Protein AF-A0A2H9PVA1-F1 (afdb_monomer)

Solvent-accessible surface area (backbone atoms only — not comparable to full-atom values): 13662 Å² total; per-residue (Å²): 139,79,59,79,77,65,56,78,82,57,81,44,75,67,48,37,41,74,70,71,42,40,66,61,34,58,74,50,73,67,37,62,52,63,51,43,41,71,77,31,79,83,53,62,58,56,73,34,95,69,69,55,90,71,51,75,77,37,65,67,55,47,42,54,43,52,44,51,46,30,42,72,64,66,41,39,78,58,85,91,38,51,44,58,65,34,45,75,35,41,43,43,80,52,49,45,76,67,52,37,46,77,51,45,41,52,57,57,36,45,76,77,35,75,64,36,66,58,58,56,47,33,74,69,39,65,80,27,60,52,73,80,53,42,50,92,55,68,52,82,76,44,97,57,26,37,59,54,42,50,51,49,52,46,43,47,39,52,69,63,65,58,52,50,83,84,48,39,50,76,56,56,37,66,68,52,39,43,54,73,66,41,48,67,57,32,57,36,67,73,42,67,24,69,63,34,51,48,47,48,48,40,71,76,40,69,85,76,70,55,68,72,65,59,43,92,83,66,80,92,60,80,69,74,88,54,84,62,71,79,124

Sequence (231 aa):
LTTVGQARSVVTMSNLKASGLGGLAAHYHENTARLIQLVFSEARPWRLKHVPHGFWDSDDNRFDALDDFLQHVGCGSIVGLTPEATYDKELKKRVSRRTLTGFHLSNLLASQYDGRQYDMFHDIFPGQILPWTLAQVRISSWPDAQEVGVNAMRWVVEDYLGLSCEELPAVLTDRLMKALGFSGIMRNPVFGFENSPFRIADALYPGTFTPDDFSRFRPCSRIPDCGYLSS

Mean predicted aligned error: 10.24 Å

Radius of gyration: 23.46 Å; Cα contacts (8 Å, |Δi|>4): 231; chains: 1; bounding box: 53×42×68 Å

pLDDT: mean 82.82, std 17.55, range [31.23, 98.0]

Structure (mmCIF, N/CA/C/O backbone):
data_AF-A0A2H9PVA1-F1
#
_entry.id   AF-A0A2H9PVA1-F1
#
loop_
_atom_site.group_PDB
_atom_site.id
_atom_site.type_symbol
_atom_site.label_atom_id
_atom_site.label_alt_id
_atom_site.label_comp_id
_atom_site.label_asym_id
_atom_site.label_entity_id
_atom_site.label_seq_id
_atom_site.pdbx_PDB_ins_code
_atom_site.Cartn_x
_atom_site.Cartn_y
_atom_site.Cartn_z
_atom_site.occupancy
_atom_site.B_iso_or_equiv
_atom_site.auth_seq_id
_atom_site.auth_comp_id
_atom_site.auth_asym_id
_atom_site.auth_atom_id
_atom_site.pdbx_PDB_model_num
ATOM 1 N N . LEU A 1 1 ? 16.827 -25.013 -29.089 1.00 35.16 1 LEU A N 1
ATOM 2 C CA . LEU A 1 1 ? 16.202 -24.713 -27.782 1.00 35.16 1 LEU A CA 1
ATOM 3 C C . LEU A 1 1 ? 17.302 -24.272 -26.833 1.00 35.16 1 LEU A C 1
ATOM 5 O O . LEU A 1 1 ? 17.853 -25.079 -26.097 1.00 35.16 1 LEU A O 1
ATOM 9 N N . THR A 1 2 ? 17.699 -23.010 -26.948 1.00 31.23 2 THR A N 1
ATOM 10 C CA . THR A 1 2 ? 18.772 -22.431 -26.139 1.00 31.23 2 THR A CA 1
ATOM 11 C C . THR A 1 2 ? 18.106 -21.766 -24.948 1.00 31.23 2 THR A C 1
ATOM 13 O O . THR A 1 2 ? 17.251 -20.899 -25.110 1.00 31.23 2 THR A O 1
ATOM 16 N N . THR A 1 3 ? 18.420 -22.241 -23.750 1.00 33.41 3 THR A N 1
ATOM 17 C CA . THR A 1 3 ? 17.852 -21.752 -22.497 1.00 33.41 3 THR A CA 1
ATOM 18 C C . THR A 1 3 ? 18.161 -20.265 -22.316 1.00 33.41 3 THR A C 1
ATOM 20 O O . THR A 1 3 ? 19.296 -19.823 -22.489 1.00 33.41 3 THR A O 1
ATOM 23 N N . VAL A 1 4 ? 17.147 -19.496 -21.909 1.00 39.69 4 VAL A N 1
ATOM 24 C CA . VAL A 1 4 ? 17.169 -18.036 -21.658 1.00 39.69 4 VAL A CA 1
ATOM 25 C C . VAL A 1 4 ? 18.346 -17.587 -20.760 1.00 39.69 4 VAL A C 1
ATOM 27 O O . VAL A 1 4 ? 18.777 -16.437 -20.812 1.00 39.69 4 VAL A O 1
ATOM 30 N N . GLY A 1 5 ? 18.939 -18.505 -19.986 1.00 34.38 5 GLY A N 1
ATOM 31 C CA . GLY A 1 5 ? 20.147 -18.273 -19.189 1.00 34.38 5 GLY A CA 1
ATOM 32 C C . GLY A 1 5 ? 21.441 -18.049 -19.989 1.00 34.38 5 GLY A C 1
ATOM 33 O O . GLY A 1 5 ? 22.294 -17.302 -19.520 1.00 34.38 5 GLY A O 1
ATOM 34 N N . GLN A 1 6 ? 21.591 -18.618 -21.193 1.00 32.97 6 GLN A N 1
ATOM 35 C CA . GLN A 1 6 ? 22.796 -18.443 -22.025 1.00 32.97 6 GLN A CA 1
ATOM 36 C C . GLN A 1 6 ? 22.792 -17.144 -22.846 1.00 32.97 6 GLN A C 1
ATOM 38 O O . GLN A 1 6 ? 23.853 -16.660 -23.226 1.00 32.97 6 GLN A O 1
ATOM 43 N N . ALA A 1 7 ? 21.631 -16.522 -23.072 1.00 41.94 7 ALA A N 1
ATOM 44 C CA . ALA A 1 7 ? 21.543 -15.248 -23.793 1.00 41.94 7 ALA A CA 1
ATOM 45 C C . ALA A 1 7 ? 22.133 -14.062 -22.998 1.00 41.94 7 ALA A C 1
ATOM 47 O O . ALA A 1 7 ? 22.579 -13.075 -23.584 1.00 41.94 7 ALA A O 1
ATOM 48 N N . ARG A 1 8 ? 22.187 -14.170 -21.660 1.00 40.97 8 ARG A N 1
ATOM 49 C CA . ARG A 1 8 ? 22.586 -13.089 -20.738 1.00 40.97 8 ARG A CA 1
ATOM 50 C C . ARG A 1 8 ? 24.043 -12.623 -20.871 1.00 40.97 8 ARG A C 1
ATOM 52 O O . ARG A 1 8 ? 24.343 -11.526 -20.413 1.00 40.97 8 ARG A O 1
ATOM 59 N N . SER A 1 9 ? 24.934 -13.403 -21.491 1.00 46.81 9 SER A N 1
ATOM 60 C CA . SER A 1 9 ? 26.355 -13.046 -21.671 1.00 46.81 9 SER A CA 1
ATOM 61 C C . SER A 1 9 ? 26.774 -12.800 -23.126 1.00 46.81 9 SER A C 1
ATOM 63 O O . SER A 1 9 ? 27.950 -12.547 -23.375 1.00 46.81 9 SER A O 1
ATOM 65 N N . VAL A 1 10 ? 25.853 -12.900 -24.093 1.00 53.62 10 VAL A N 1
ATOM 66 C CA . VAL A 1 10 ? 26.217 -13.026 -25.520 1.00 53.62 10 VAL A CA 1
ATOM 67 C C . VAL A 1 10 ? 25.893 -11.776 -26.346 1.00 53.62 10 VAL A C 1
ATOM 69 O O . VAL A 1 10 ? 26.511 -11.576 -27.389 1.00 53.62 10 VAL A O 1
ATOM 72 N N . VAL A 1 11 ? 25.023 -10.873 -25.884 1.00 60.06 11 VAL A N 1
ATOM 73 C CA . VAL A 1 11 ? 24.661 -9.664 -26.652 1.00 60.06 11 VAL A CA 1
ATOM 74 C C . VAL A 1 11 ? 25.369 -8.426 -26.099 1.00 60.06 11 VAL A C 1
ATOM 76 O O . VAL A 1 11 ? 24.810 -7.638 -25.340 1.00 60.06 11 VAL A O 1
ATOM 79 N N . THR A 1 12 ? 26.633 -8.259 -26.478 1.00 65.25 12 THR A N 1
ATOM 80 C CA . THR A 1 12 ? 27.404 -7.021 -26.283 1.00 65.25 12 THR A CA 1
ATOM 81 C C . THR A 1 12 ? 27.528 -6.273 -27.611 1.00 65.25 12 THR A C 1
ATOM 83 O O . THR A 1 12 ? 27.396 -6.867 -28.682 1.00 65.25 12 THR A O 1
ATOM 86 N N . MET A 1 13 ? 27.822 -4.969 -27.568 1.00 63.41 13 MET A N 1
ATOM 87 C CA . MET A 1 13 ? 28.078 -4.179 -28.783 1.00 63.41 13 MET A CA 1
ATOM 88 C C . MET A 1 13 ? 29.223 -4.775 -29.617 1.00 63.41 13 MET A C 1
ATOM 90 O O . MET A 1 13 ? 29.160 -4.822 -30.844 1.00 63.41 13 MET A O 1
ATOM 94 N N . SER A 1 14 ? 30.243 -5.297 -28.938 1.00 67.31 14 SER A N 1
ATOM 95 C CA . SER A 1 14 ? 31.365 -6.023 -29.529 1.00 67.31 14 SER A CA 1
ATOM 96 C C . SER A 1 14 ? 30.904 -7.274 -30.277 1.00 67.31 14 SER A C 1
ATOM 98 O O . SER A 1 14 ? 31.291 -7.468 -31.426 1.00 67.31 14 SER A O 1
ATOM 100 N N . ASN A 1 15 ? 30.025 -8.082 -29.678 1.00 67.56 15 ASN A N 1
ATOM 101 C CA . ASN A 1 15 ? 29.509 -9.297 -30.312 1.00 67.56 15 ASN A CA 1
ATOM 102 C C . ASN A 1 15 ? 28.553 -8.985 -31.475 1.00 67.56 15 ASN A C 1
ATOM 104 O O . ASN A 1 15 ? 28.575 -9.687 -32.485 1.00 67.56 15 ASN A O 1
ATOM 108 N N . LEU A 1 16 ? 27.761 -7.911 -31.382 1.00 67.19 16 LEU A N 1
ATOM 109 C CA . LEU A 1 16 ? 26.900 -7.437 -32.473 1.00 67.19 16 LEU A CA 1
ATOM 110 C C . LEU A 1 16 ? 27.724 -6.978 -33.681 1.00 67.19 16 LEU A C 1
ATOM 112 O O . LEU A 1 16 ? 27.439 -7.378 -34.809 1.00 67.19 16 LEU A O 1
ATOM 116 N N . LYS A 1 17 ? 28.782 -6.191 -33.446 1.00 70.31 17 LYS A N 1
ATOM 117 C CA . LYS A 1 17 ? 29.717 -5.764 -34.497 1.00 70.31 17 LYS A CA 1
ATOM 118 C C . LYS A 1 17 ? 30.453 -6.962 -35.108 1.00 70.31 17 LYS A C 1
ATOM 120 O O . LYS A 1 17 ? 30.508 -7.065 -36.329 1.00 70.31 17 LYS A O 1
ATOM 125 N N . ALA A 1 18 ? 30.933 -7.897 -34.283 1.00 74.62 18 ALA A N 1
ATOM 126 C CA . ALA A 1 18 ? 31.598 -9.121 -34.739 1.00 74.62 18 ALA A CA 1
ATOM 127 C C . ALA A 1 18 ? 30.676 -10.057 -35.545 1.00 74.62 18 ALA A C 1
ATOM 129 O O . ALA A 1 18 ? 31.149 -10.777 -36.418 1.00 74.62 18 ALA A O 1
ATOM 130 N N . SER A 1 19 ? 29.364 -10.011 -35.296 1.00 70.88 19 SER A N 1
ATOM 131 C CA . SER A 1 19 ? 28.351 -10.799 -36.017 1.00 70.88 19 SER A CA 1
ATOM 132 C C . SER A 1 19 ? 27.790 -10.084 -37.256 1.00 70.88 19 SER A C 1
ATOM 134 O O . SER A 1 19 ? 26.766 -10.498 -37.791 1.00 70.88 19 SER A O 1
ATOM 136 N N . GLY A 1 20 ? 28.407 -8.982 -37.701 1.00 64.56 20 GLY A N 1
ATOM 137 C CA . GLY A 1 20 ? 27.980 -8.242 -38.895 1.00 64.56 20 GLY A CA 1
ATOM 138 C C . GLY A 1 20 ? 26.758 -7.333 -38.700 1.00 64.56 20 GLY A C 1
ATOM 139 O O . GLY A 1 20 ? 26.314 -6.696 -39.650 1.00 64.56 20 GLY A O 1
ATOM 140 N N . LEU A 1 21 ? 26.243 -7.192 -37.474 1.00 67.00 21 LEU A N 1
ATOM 141 C CA . LEU A 1 21 ? 25.099 -6.327 -37.139 1.00 67.00 21 LEU A CA 1
ATOM 142 C C . LEU A 1 21 ? 25.522 -4.893 -36.767 1.00 67.00 21 LEU A C 1
ATOM 144 O O . LEU A 1 21 ? 24.732 -4.122 -36.221 1.00 67.00 21 LEU A O 1
ATOM 148 N N . GLY A 1 22 ? 26.767 -4.508 -37.066 1.00 65.00 22 GLY A N 1
ATOM 149 C CA . GLY A 1 22 ? 27.324 -3.195 -36.723 1.00 65.00 22 GLY A CA 1
ATOM 150 C C . GLY A 1 22 ? 26.576 -2.014 -37.352 1.00 65.00 22 GLY A C 1
ATOM 151 O O . GLY A 1 22 ? 26.433 -0.977 -36.710 1.00 65.00 22 GLY A O 1
ATOM 152 N N . GLY A 1 23 ? 26.034 -2.181 -38.563 1.00 66.00 23 GLY A N 1
ATOM 153 C CA . GLY A 1 23 ? 25.200 -1.160 -39.210 1.00 66.00 23 GLY A CA 1
ATOM 154 C C . GLY A 1 23 ? 23.859 -0.950 -38.502 1.00 66.00 23 GLY A C 1
ATOM 155 O O . GLY A 1 23 ? 23.413 0.183 -38.349 1.00 66.00 23 GLY A O 1
ATOM 156 N N . LEU A 1 24 ? 23.259 -2.029 -37.988 1.00 63.75 24 LEU A N 1
ATOM 157 C CA . LEU A 1 24 ? 22.023 -1.969 -37.206 1.00 63.75 24 LEU A CA 1
ATOM 158 C C . LEU A 1 24 ? 22.282 -1.300 -35.847 1.00 63.75 24 LEU A C 1
ATOM 160 O O . LEU A 1 24 ? 21.525 -0.434 -35.424 1.00 63.75 24 LEU A O 1
ATOM 164 N N . ALA A 1 25 ? 23.408 -1.615 -35.203 1.00 67.88 25 ALA A N 1
ATOM 165 C CA . ALA A 1 25 ? 23.863 -0.906 -34.009 1.00 67.88 25 ALA A CA 1
ATOM 166 C C . ALA A 1 25 ? 24.078 0.590 -34.246 1.00 67.88 25 ALA A C 1
ATOM 168 O O . ALA A 1 25 ? 23.616 1.392 -33.440 1.00 67.88 25 ALA A O 1
ATOM 169 N N . ALA A 1 26 ? 24.717 0.974 -35.350 1.00 70.75 26 ALA A N 1
ATOM 170 C CA . ALA A 1 26 ? 24.897 2.379 -35.702 1.00 70.75 26 ALA A CA 1
ATOM 171 C C . ALA A 1 26 ? 23.554 3.086 -35.955 1.00 70.75 26 ALA A C 1
ATOM 173 O O . ALA A 1 26 ? 23.349 4.196 -35.469 1.00 70.75 26 ALA A O 1
ATOM 174 N N . HIS A 1 27 ? 22.618 2.423 -36.643 1.00 70.94 27 HIS A N 1
ATOM 175 C CA . HIS A 1 27 ? 21.273 2.943 -36.906 1.00 70.94 27 HIS A CA 1
ATOM 176 C C . HIS A 1 27 ? 20.485 3.225 -35.618 1.00 70.94 27 HIS A C 1
ATOM 178 O O . HIS A 1 27 ? 19.757 4.208 -35.539 1.00 70.94 27 HIS A O 1
ATOM 184 N N . TYR A 1 28 ? 20.678 2.401 -34.585 1.00 64.50 28 TYR A N 1
ATOM 185 C CA . TYR A 1 28 ? 20.074 2.592 -33.264 1.00 64.50 28 TYR A CA 1
ATOM 186 C C . TYR A 1 28 ? 20.997 3.303 -32.263 1.00 64.50 28 TYR A C 1
ATOM 188 O O . TYR A 1 28 ? 20.792 3.175 -31.058 1.00 64.50 28 TYR A O 1
ATOM 196 N N . HIS A 1 29 ? 21.998 4.058 -32.727 1.00 72.44 29 HIS A N 1
ATOM 197 C CA . HIS A 1 29 ? 22.902 4.851 -31.879 1.00 72.44 29 HIS A CA 1
ATOM 198 C C . HIS A 1 29 ? 23.591 4.042 -30.769 1.00 72.44 29 HIS A C 1
ATOM 200 O O . HIS A 1 29 ? 23.689 4.475 -29.625 1.00 72.44 29 HIS A O 1
ATOM 206 N N . GLU A 1 30 ? 24.027 2.828 -31.099 1.00 67.69 30 GLU A N 1
ATOM 207 C CA . GLU A 1 30 ? 24.668 1.886 -30.180 1.00 67.69 30 GLU A CA 1
ATOM 208 C C . GLU A 1 30 ? 23.790 1.487 -28.972 1.00 67.69 30 GLU A C 1
ATOM 210 O O . GLU A 1 30 ? 24.275 0.989 -27.955 1.00 67.69 30 GLU A O 1
ATOM 215 N N . ASN A 1 31 ? 22.467 1.626 -29.104 1.00 68.88 31 ASN A N 1
ATOM 216 C CA . ASN A 1 31 ? 21.501 1.240 -28.086 1.00 68.88 31 ASN A CA 1
ATOM 217 C C . ASN A 1 31 ? 21.173 -0.263 -28.173 1.00 68.88 31 ASN A C 1
ATOM 219 O O . ASN A 1 31 ? 20.265 -0.695 -28.890 1.00 68.88 31 ASN A O 1
ATOM 223 N N . THR A 1 32 ? 21.918 -1.074 -27.419 1.00 63.03 32 THR A N 1
ATOM 224 C CA . THR A 1 32 ? 21.757 -2.537 -27.387 1.00 63.03 32 THR A CA 1
ATOM 225 C C . THR A 1 32 ? 20.375 -2.992 -26.941 1.00 63.03 32 THR A C 1
ATOM 227 O O . THR A 1 32 ? 19.894 -3.996 -27.456 1.00 63.03 32 THR A O 1
ATOM 230 N N . ALA A 1 33 ? 19.706 -2.289 -26.025 1.00 59.38 33 ALA A N 1
ATOM 231 C CA . ALA A 1 33 ? 18.401 -2.743 -25.550 1.00 59.38 33 ALA A CA 1
ATOM 232 C C . ALA A 1 33 ? 17.278 -2.456 -26.550 1.00 59.38 33 ALA A C 1
ATOM 234 O O . ALA A 1 33 ? 16.395 -3.290 -26.697 1.00 59.38 33 ALA A O 1
ATOM 235 N N . ARG A 1 34 ? 17.348 -1.344 -27.296 1.00 62.81 34 ARG A N 1
ATOM 236 C CA . ARG A 1 34 ? 16.409 -1.060 -28.394 1.00 62.81 34 ARG A CA 1
ATOM 237 C C . ARG A 1 34 ? 16.538 -2.098 -29.509 1.00 62.81 34 ARG A C 1
ATOM 239 O O . ARG A 1 34 ? 15.540 -2.564 -30.039 1.00 62.81 34 ARG A O 1
ATOM 246 N N . LEU A 1 35 ? 17.766 -2.525 -29.791 1.00 63.12 35 LEU A N 1
ATOM 247 C CA . LEU A 1 35 ? 18.070 -3.659 -30.665 1.00 63.12 35 LEU A CA 1
ATOM 248 C C . LEU A 1 35 ? 17.507 -4.984 -30.137 1.00 63.12 35 LEU A C 1
ATOM 250 O O . LEU A 1 35 ? 16.892 -5.730 -30.890 1.00 63.12 35 LEU A O 1
ATOM 254 N N . ILE A 1 36 ? 17.694 -5.268 -28.847 1.00 62.47 36 ILE A N 1
ATOM 255 C CA . ILE A 1 36 ? 17.161 -6.473 -28.203 1.00 62.47 36 ILE A CA 1
ATOM 256 C C . ILE A 1 36 ? 15.628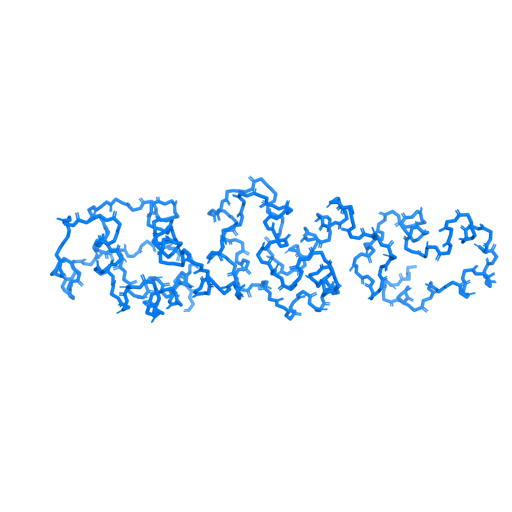 -6.480 -28.245 1.00 62.47 36 ILE A C 1
ATOM 258 O O . ILE A 1 36 ? 15.065 -7.509 -28.577 1.00 62.47 36 ILE A O 1
ATOM 262 N N . GLN A 1 37 ? 14.962 -5.354 -27.985 1.00 58.59 37 GLN A N 1
ATOM 263 C CA . GLN A 1 37 ? 13.501 -5.230 -28.029 1.00 58.59 37 GLN A CA 1
ATOM 264 C C . GLN A 1 37 ? 12.943 -5.384 -29.456 1.00 58.59 37 GLN A C 1
ATOM 266 O O . GLN A 1 37 ? 11.851 -5.911 -29.642 1.00 58.59 37 GLN A O 1
ATOM 271 N N . LEU A 1 38 ? 13.707 -4.964 -30.473 1.00 58.31 38 LEU A N 1
ATOM 272 C CA . LEU A 1 38 ? 13.324 -5.079 -31.884 1.00 58.31 38 LEU A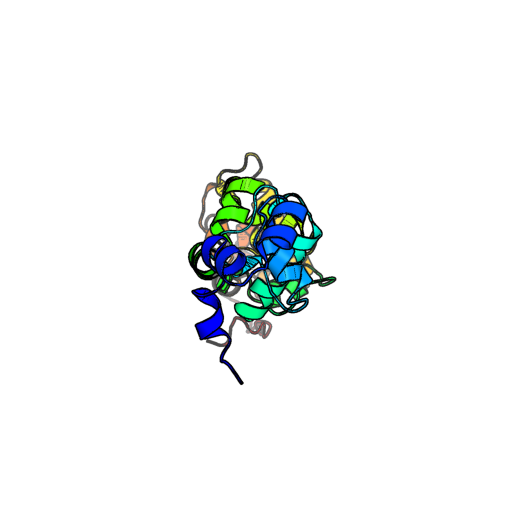 CA 1
ATOM 273 C C . LEU A 1 38 ? 13.547 -6.491 -32.454 1.00 58.31 38 LEU A C 1
ATOM 275 O O . LEU A 1 38 ? 12.779 -6.945 -33.295 1.00 58.31 38 LEU A O 1
ATOM 279 N N . VAL A 1 39 ? 14.602 -7.183 -32.007 1.00 54.16 39 VAL A N 1
ATOM 280 C CA . VAL A 1 39 ? 14.948 -8.554 -32.437 1.00 54.16 39 VAL A CA 1
ATOM 281 C C . VAL A 1 39 ? 14.199 -9.608 -31.617 1.00 54.16 39 VAL A C 1
ATOM 283 O O . VAL A 1 39 ? 13.860 -10.673 -32.127 1.00 54.16 39 VAL A O 1
ATOM 286 N N . PHE A 1 40 ? 13.919 -9.308 -30.354 1.00 56.88 40 PHE A N 1
ATOM 287 C CA . PHE A 1 40 ? 13.174 -10.148 -29.431 1.00 56.88 40 PHE A CA 1
ATOM 288 C C . PHE A 1 40 ? 12.041 -9.305 -28.844 1.00 56.88 40 PHE A C 1
ATOM 290 O O . PHE A 1 40 ? 12.201 -8.680 -27.800 1.00 56.88 40 PHE A O 1
ATOM 297 N N . SER A 1 41 ? 10.875 -9.311 -29.487 1.00 51.09 41 SER A N 1
ATOM 298 C CA . SER A 1 41 ? 9.668 -8.645 -28.969 1.00 51.09 41 SER A CA 1
ATOM 299 C C . SER A 1 41 ? 9.237 -9.163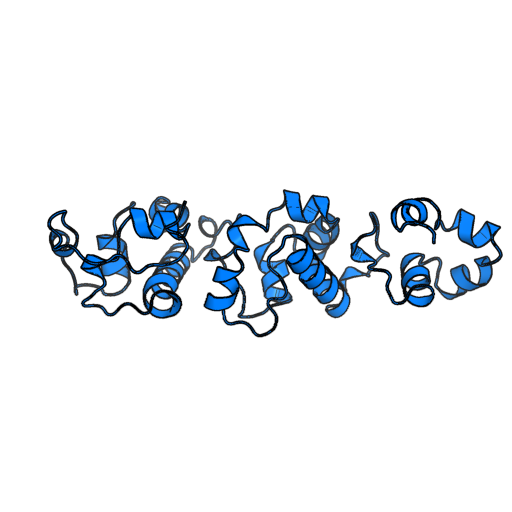 -27.586 1.00 51.09 41 SER A C 1
ATOM 301 O O . SER A 1 41 ? 8.508 -8.489 -26.871 1.00 51.09 41 SER A O 1
ATOM 303 N N . GLU A 1 42 ? 9.708 -10.351 -27.195 1.00 56.31 42 GLU A N 1
ATOM 304 C CA . GLU A 1 42 ? 9.523 -10.950 -25.865 1.00 56.31 42 GLU A CA 1
ATOM 305 C C . GLU A 1 42 ? 10.608 -10.553 -24.847 1.00 56.31 42 GLU A C 1
ATOM 307 O O . GLU A 1 42 ? 10.531 -10.925 -23.669 1.00 56.31 42 GLU A O 1
ATOM 312 N N . ALA A 1 43 ? 11.665 -9.853 -25.271 1.00 64.44 43 ALA A N 1
ATOM 313 C CA . ALA A 1 43 ? 12.712 -9.440 -24.354 1.00 64.44 43 ALA A CA 1
ATOM 314 C C . ALA A 1 43 ? 12.169 -8.392 -23.389 1.00 64.44 43 ALA A C 1
ATOM 316 O O . ALA A 1 43 ? 11.595 -7.393 -23.798 1.00 64.44 43 ALA A O 1
ATOM 317 N N . ARG A 1 44 ? 12.406 -8.631 -22.097 1.00 76.62 44 ARG A N 1
ATOM 318 C CA . ARG A 1 44 ? 12.056 -7.749 -20.981 1.00 76.62 44 ARG A CA 1
ATOM 319 C C . ARG A 1 44 ? 13.290 -6.923 -20.619 1.00 76.62 44 ARG A C 1
ATOM 321 O O . ARG A 1 44 ? 14.124 -7.423 -19.855 1.00 76.62 44 ARG A O 1
ATOM 328 N N . PRO A 1 45 ? 13.489 -5.715 -21.184 1.00 78.12 45 PRO A N 1
ATOM 329 C CA . PRO A 1 45 ? 14.771 -5.020 -21.089 1.00 78.12 45 PRO A CA 1
ATOM 330 C C . PRO A 1 45 ? 15.110 -4.636 -19.645 1.00 78.12 45 PRO A C 1
ATOM 332 O O . PRO A 1 45 ? 16.275 -4.665 -19.260 1.00 78.12 45 PRO A O 1
ATOM 335 N N . TRP A 1 46 ? 14.095 -4.400 -18.809 1.00 84.88 46 TRP A N 1
ATOM 336 C CA . TRP A 1 46 ? 14.229 -4.161 -17.367 1.00 84.88 46 TRP A CA 1
ATOM 337 C C . TRP A 1 46 ? 14.794 -5.344 -16.568 1.00 84.88 46 TRP A C 1
ATOM 339 O O . TRP A 1 46 ? 15.232 -5.160 -15.437 1.00 84.88 46 TRP A O 1
ATOM 349 N N . ARG A 1 47 ? 14.842 -6.557 -17.138 1.00 81.88 47 ARG A N 1
ATOM 350 C CA . ARG A 1 47 ? 15.520 -7.713 -16.523 1.00 81.88 47 ARG A CA 1
ATOM 351 C C . ARG A 1 47 ? 17.023 -7.758 -16.814 1.00 81.88 47 ARG A C 1
ATOM 353 O O . ARG A 1 47 ? 17.702 -8.683 -16.358 1.00 81.88 47 ARG A O 1
ATOM 360 N N . LEU A 1 48 ? 17.546 -6.821 -17.606 1.00 77.00 48 LEU A N 1
ATOM 361 C CA . LEU A 1 48 ? 18.976 -6.675 -17.861 1.00 77.00 48 LEU A CA 1
ATOM 362 C C . LEU A 1 48 ? 19.638 -5.897 -16.720 1.00 77.00 48 LEU A C 1
ATOM 364 O O . LEU A 1 48 ? 19.036 -5.030 -16.096 1.00 77.00 48 LEU A O 1
ATOM 368 N N . LYS A 1 49 ? 20.926 -6.164 -16.480 1.00 72.94 49 LYS A N 1
ATOM 369 C CA . LYS A 1 49 ? 21.709 -5.430 -15.471 1.00 72.94 49 LYS A CA 1
ATOM 370 C C . LYS A 1 49 ? 21.815 -3.932 -15.789 1.00 72.94 49 LYS A C 1
ATOM 372 O O . LYS A 1 49 ? 21.916 -3.114 -14.879 1.00 72.94 49 LYS A O 1
ATOM 377 N N . HIS A 1 50 ? 21.824 -3.592 -17.076 1.00 71.25 50 HIS A N 1
ATOM 378 C CA . HIS A 1 50 ? 21.897 -2.227 -17.572 1.00 71.25 50 HIS A CA 1
ATOM 379 C C . HIS A 1 50 ? 20.850 -2.038 -18.664 1.00 71.25 50 HIS A C 1
ATOM 381 O O . HIS A 1 50 ? 20.766 -2.847 -19.589 1.00 71.25 50 HIS A O 1
ATOM 387 N N . VAL A 1 51 ? 20.091 -0.953 -18.548 1.00 77.44 51 VAL A N 1
ATOM 388 C CA . VAL A 1 51 ? 19.198 -0.448 -19.592 1.00 77.44 51 VAL A CA 1
ATOM 389 C C . VAL A 1 51 ? 19.814 0.811 -20.217 1.00 77.44 51 VAL A C 1
ATOM 391 O O . VAL A 1 51 ? 20.688 1.423 -19.596 1.00 77.44 51 VAL A O 1
ATOM 394 N N . PRO A 1 52 ? 19.414 1.201 -21.437 1.00 74.75 52 PRO A N 1
ATOM 395 C CA . PRO A 1 52 ? 19.944 2.384 -22.100 1.00 74.75 52 PRO A CA 1
ATOM 396 C C . PRO A 1 52 ? 19.635 3.663 -21.332 1.00 74.75 52 PRO A C 1
ATOM 398 O O . PRO A 1 52 ? 18.683 3.733 -20.552 1.00 74.75 52 PRO A O 1
ATOM 401 N N . HIS A 1 53 ? 20.409 4.705 -21.620 1.00 75.12 53 HIS A N 1
ATOM 402 C CA . HIS A 1 53 ? 20.092 6.045 -21.148 1.00 75.12 53 HIS A CA 1
ATOM 403 C C . HIS A 1 53 ? 18.685 6.462 -21.612 1.00 75.12 53 HIS A C 1
ATOM 405 O O . HIS A 1 53 ? 18.319 6.218 -22.763 1.00 75.12 53 HIS A O 1
ATOM 411 N N . GLY A 1 54 ? 17.908 7.069 -20.712 1.00 78.94 54 GLY A N 1
ATOM 412 C CA . GLY A 1 54 ? 16.531 7.512 -20.961 1.00 78.94 54 GLY A CA 1
ATOM 413 C C . GLY A 1 54 ? 15.485 6.397 -21.066 1.00 78.94 54 GLY A C 1
ATOM 414 O O . GLY A 1 54 ? 14.323 6.668 -21.340 1.00 78.94 54 GLY A O 1
ATOM 415 N N . PHE A 1 55 ? 15.852 5.127 -20.840 1.00 84.62 55 PHE A N 1
ATOM 416 C CA . PHE A 1 55 ? 14.894 4.014 -20.904 1.00 84.62 55 PHE A CA 1
ATOM 417 C C . PHE A 1 55 ? 13.721 4.186 -19.928 1.00 84.62 55 PHE A C 1
ATOM 419 O O . PHE A 1 55 ? 12.583 3.876 -20.270 1.00 84.62 55 PHE A O 1
ATOM 426 N N . TRP A 1 56 ? 14.000 4.700 -18.730 1.00 90.75 56 TRP A N 1
ATOM 427 C CA . TRP A 1 56 ? 13.005 4.891 -17.675 1.00 90.75 56 TRP A CA 1
ATOM 428 C C . TRP A 1 56 ? 12.173 6.168 -17.805 1.00 90.75 56 TRP A C 1
ATOM 430 O O . TRP A 1 56 ? 11.282 6.383 -16.989 1.00 90.75 56 TRP A O 1
ATOM 440 N N . ASP A 1 57 ? 12.431 6.990 -18.821 1.00 87.69 57 ASP A N 1
ATOM 441 C CA . ASP A 1 57 ? 11.667 8.219 -19.058 1.00 87.69 57 ASP A CA 1
ATOM 442 C C . ASP A 1 57 ? 10.289 7.911 -19.677 1.00 87.69 57 ASP A C 1
ATOM 444 O O . ASP A 1 57 ? 9.416 8.769 -19.708 1.00 87.69 57 ASP A O 1
ATOM 448 N N . SER A 1 58 ? 10.090 6.680 -20.164 1.00 87.62 58 SER A N 1
ATOM 449 C CA . SER A 1 58 ? 8.817 6.181 -20.686 1.00 87.62 58 SER A CA 1
ATOM 450 C C . SER A 1 58 ? 8.000 5.511 -19.585 1.00 87.62 58 SER A C 1
ATOM 452 O O . SER A 1 58 ? 8.443 4.523 -18.993 1.00 87.62 58 SER A O 1
ATOM 454 N N . ASP A 1 59 ? 6.783 6.010 -19.379 1.00 88.62 59 ASP A N 1
ATOM 455 C CA . ASP A 1 59 ? 5.818 5.449 -18.431 1.00 88.62 59 ASP A CA 1
ATOM 456 C C . ASP A 1 59 ? 5.485 3.990 -18.763 1.00 88.62 59 ASP A C 1
ATOM 458 O O . ASP A 1 59 ? 5.483 3.161 -17.859 1.00 88.62 59 ASP A O 1
ATOM 462 N N . ASP A 1 60 ? 5.333 3.641 -20.046 1.00 85.81 60 ASP A N 1
ATOM 463 C CA . ASP A 1 60 ? 5.088 2.260 -20.493 1.00 85.81 60 ASP A CA 1
ATOM 464 C C . ASP A 1 60 ? 6.215 1.308 -20.063 1.00 85.81 60 ASP A C 1
ATOM 466 O O . ASP A 1 60 ? 5.965 0.231 -19.524 1.00 85.81 60 ASP A O 1
ATOM 470 N N . ASN A 1 61 ? 7.480 1.721 -20.213 1.00 88.81 61 ASN A N 1
ATOM 471 C CA . ASN A 1 61 ? 8.618 0.908 -19.772 1.00 88.81 61 ASN A CA 1
ATOM 472 C C . ASN A 1 61 ? 8.631 0.719 -18.249 1.00 88.81 61 ASN A C 1
ATOM 474 O O . ASN A 1 61 ? 9.016 -0.348 -17.762 1.00 88.81 61 ASN A O 1
ATOM 478 N N . ARG A 1 62 ? 8.265 1.760 -17.488 1.00 94.81 62 ARG A N 1
ATOM 479 C CA . ARG A 1 62 ? 8.153 1.675 -16.025 1.00 94.81 62 ARG A CA 1
ATOM 480 C C . ARG A 1 62 ? 6.991 0.765 -15.631 1.00 94.81 62 ARG A C 1
ATOM 482 O O . ARG A 1 62 ? 7.169 -0.090 -14.765 1.00 94.81 62 ARG A O 1
ATOM 489 N N . PHE A 1 63 ? 5.852 0.906 -16.300 1.00 93.44 63 PHE A N 1
ATOM 490 C CA . PHE A 1 63 ? 4.662 0.090 -16.114 1.00 93.44 63 PHE A CA 1
ATOM 491 C C . PHE A 1 63 ? 4.950 -1.389 -16.347 1.00 93.44 63 PHE A C 1
ATOM 493 O O . PHE A 1 63 ? 4.797 -2.184 -15.419 1.00 93.44 63 PHE A O 1
ATOM 500 N N . ASP A 1 64 ? 5.462 -1.753 -17.523 1.00 90.38 64 ASP A N 1
ATOM 501 C CA . ASP A 1 64 ? 5.743 -3.148 -17.857 1.00 90.38 64 ASP A CA 1
ATOM 502 C C . ASP A 1 64 ? 6.768 -3.769 -16.896 1.00 90.38 64 ASP A C 1
ATOM 504 O O . ASP A 1 64 ? 6.654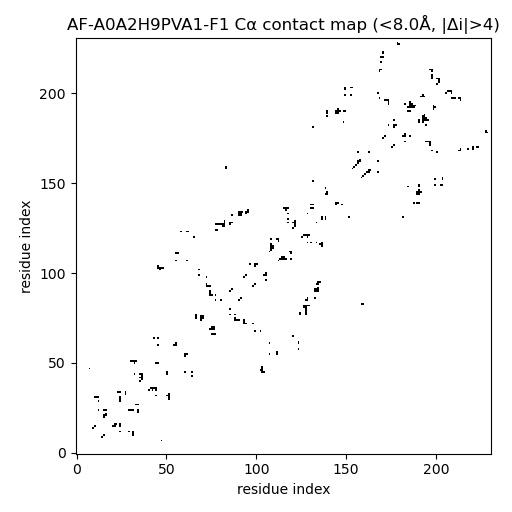 -4.933 -16.500 1.00 90.38 64 ASP A O 1
ATOM 508 N N . ALA A 1 65 ? 7.768 -2.984 -16.476 1.00 94.56 65 ALA A N 1
ATOM 509 C CA . ALA A 1 65 ? 8.767 -3.427 -15.516 1.00 94.56 65 ALA A CA 1
ATOM 510 C C . ALA A 1 65 ? 8.176 -3.703 -14.130 1.00 94.56 65 ALA A C 1
ATOM 512 O O . ALA A 1 65 ? 8.536 -4.707 -13.503 1.00 94.56 65 ALA A O 1
ATOM 513 N N . LEU A 1 66 ? 7.295 -2.826 -13.638 1.00 96.56 66 LEU A N 1
ATOM 514 C CA . LEU A 1 66 ? 6.661 -2.996 -12.335 1.00 96.56 66 LEU A CA 1
ATOM 515 C C . LEU A 1 66 ? 5.581 -4.080 -12.353 1.00 96.56 66 LEU A C 1
ATOM 517 O O . LEU A 1 66 ? 5.522 -4.857 -11.401 1.00 96.56 66 LEU A O 1
ATOM 521 N N . ASP A 1 67 ? 4.781 -4.195 -13.413 1.00 95.06 67 ASP A N 1
ATOM 522 C CA . ASP A 1 67 ? 3.790 -5.270 -13.539 1.00 95.06 67 ASP A CA 1
ATOM 523 C C . ASP A 1 67 ? 4.482 -6.642 -13.620 1.00 95.06 67 ASP A C 1
ATOM 525 O O . ASP A 1 67 ? 4.152 -7.555 -12.858 1.00 95.06 67 ASP A O 1
ATOM 529 N N . ASP A 1 68 ? 5.544 -6.771 -14.425 1.00 94.75 68 ASP A N 1
ATOM 530 C CA . ASP A 1 68 ? 6.373 -7.981 -14.458 1.00 94.75 68 ASP A CA 1
ATOM 531 C C . ASP A 1 68 ? 6.997 -8.291 -13.090 1.00 94.75 68 ASP A C 1
ATOM 533 O O . ASP A 1 68 ? 7.011 -9.440 -12.636 1.00 94.75 68 ASP A O 1
ATOM 537 N N . PHE A 1 69 ? 7.505 -7.271 -12.400 1.00 96.56 69 PHE A N 1
ATOM 538 C CA . PHE A 1 69 ? 8.044 -7.438 -11.058 1.00 96.56 69 PHE A CA 1
ATOM 539 C C . PHE A 1 69 ? 6.991 -7.970 -10.078 1.00 96.56 69 PHE A C 1
ATOM 541 O O . PHE A 1 69 ? 7.277 -8.917 -9.340 1.00 96.56 69 PHE A O 1
ATOM 548 N N . LEU A 1 70 ? 5.776 -7.414 -10.083 1.00 96.62 70 LEU A N 1
ATOM 549 C CA . LEU A 1 70 ? 4.677 -7.849 -9.218 1.00 96.62 70 LEU A CA 1
ATOM 550 C C . LEU A 1 70 ? 4.248 -9.290 -9.524 1.00 96.62 70 LEU A C 1
ATOM 552 O O . LEU A 1 70 ? 4.053 -10.085 -8.597 1.00 96.62 70 LEU A O 1
ATOM 556 N N . GLN A 1 71 ? 4.194 -9.675 -10.801 1.00 94.81 71 GLN A N 1
ATOM 557 C CA . GLN A 1 71 ? 3.999 -11.070 -11.200 1.00 94.81 71 GLN A CA 1
ATOM 558 C C . GLN A 1 71 ? 5.130 -11.969 -10.676 1.00 94.81 71 GLN A C 1
ATOM 560 O O . GLN A 1 71 ? 4.867 -13.030 -10.108 1.00 94.81 71 GLN A O 1
ATOM 565 N N . HIS A 1 72 ? 6.387 -11.536 -10.799 1.00 94.62 72 HIS A N 1
ATOM 566 C CA . HIS A 1 72 ? 7.555 -12.306 -10.371 1.00 94.62 72 HIS A CA 1
ATOM 567 C C . HIS A 1 72 ? 7.596 -12.560 -8.859 1.00 94.62 72 HIS A C 1
ATOM 569 O O . HIS A 1 72 ? 7.931 -13.667 -8.436 1.00 94.62 72 HIS A O 1
ATOM 575 N N . VAL A 1 73 ? 7.246 -11.567 -8.034 1.00 95.69 73 VAL A N 1
ATOM 576 C CA . VAL A 1 73 ? 7.210 -11.731 -6.568 1.00 95.69 73 VAL A CA 1
ATOM 577 C C . VAL A 1 73 ? 5.933 -12.422 -6.068 1.00 95.69 73 VAL A C 1
ATOM 579 O O . VAL A 1 73 ? 5.796 -12.674 -4.866 1.00 95.69 73 VAL A O 1
ATOM 582 N N . GLY A 1 74 ? 5.018 -12.771 -6.979 1.00 94.81 74 GLY A N 1
ATOM 583 C CA . GLY A 1 74 ? 3.796 -13.522 -6.696 1.00 94.81 74 GLY A CA 1
ATOM 584 C C . GLY A 1 74 ? 2.612 -12.674 -6.228 1.00 94.81 74 GLY A C 1
ATOM 585 O O . GLY A 1 74 ? 1.682 -13.235 -5.658 1.00 94.81 74 GLY A O 1
ATOM 586 N N . CYS A 1 75 ? 2.637 -11.355 -6.443 1.00 94.00 75 CYS A N 1
ATOM 587 C CA . CYS A 1 75 ? 1.471 -10.485 -6.240 1.00 94.00 75 CYS A CA 1
ATOM 588 C C . CYS A 1 75 ? 0.471 -10.603 -7.409 1.00 94.00 75 CYS A C 1
ATOM 590 O O . CYS A 1 75 ? -0.729 -10.406 -7.231 1.00 94.00 75 CYS A O 1
ATOM 592 N N . GLY A 1 76 ? 0.959 -10.951 -8.607 1.00 93.75 76 GLY A N 1
ATOM 593 C CA . GLY A 1 76 ? 0.175 -10.863 -9.841 1.00 93.75 76 GLY A CA 1
ATOM 594 C C . GLY A 1 76 ? -0.027 -9.410 -10.283 1.00 93.75 76 GLY A C 1
ATOM 595 O O . GLY A 1 76 ? 0.554 -8.499 -9.695 1.00 93.75 76 GLY A O 1
ATOM 596 N N . SER A 1 77 ? -0.837 -9.201 -11.322 1.00 92.19 77 SER A N 1
ATOM 597 C CA . SER A 1 77 ? -1.179 -7.847 -11.763 1.00 92.19 77 SER A CA 1
ATOM 598 C C . SER A 1 77 ? -2.144 -7.184 -10.781 1.00 92.19 77 SER A C 1
ATOM 600 O O . SER A 1 77 ? -3.021 -7.846 -10.209 1.00 92.19 77 SER A O 1
ATOM 602 N N . ILE A 1 78 ? -1.964 -5.879 -10.594 1.00 95.12 78 ILE A N 1
ATOM 603 C CA . ILE A 1 78 ? -2.812 -5.041 -9.738 1.00 95.12 78 ILE A CA 1
ATOM 604 C C . ILE A 1 78 ? -3.662 -4.049 -10.531 1.00 95.12 78 ILE A C 1
ATOM 606 O O . ILE A 1 78 ? -4.484 -3.354 -9.950 1.00 95.12 78 ILE A O 1
ATOM 610 N N . VAL A 1 79 ? -3.507 -4.015 -11.855 1.00 93.81 79 VAL A N 1
ATOM 611 C CA . VAL A 1 79 ? -4.147 -3.033 -12.732 1.00 93.81 79 VAL A CA 1
ATOM 612 C C . VAL A 1 79 ? -5.663 -3.037 -12.551 1.00 93.81 79 VAL A C 1
ATOM 614 O O . VAL A 1 79 ? -6.323 -4.059 -12.735 1.00 93.81 79 VAL A O 1
ATOM 617 N N . GLY A 1 80 ? -6.216 -1.869 -12.216 1.00 92.75 80 GLY A N 1
ATOM 618 C CA . GLY A 1 80 ? -7.657 -1.677 -12.051 1.00 92.75 80 GLY A CA 1
ATOM 619 C C . GLY A 1 80 ? -8.232 -2.254 -10.755 1.00 92.75 80 GLY A C 1
ATOM 620 O O . GLY A 1 80 ? -9.450 -2.252 -10.592 1.00 92.75 80 GLY A O 1
ATOM 621 N N . LEU A 1 81 ? -7.391 -2.742 -9.838 1.00 95.69 81 LEU A N 1
ATOM 622 C CA . LEU A 1 81 ? -7.836 -3.156 -8.512 1.00 95.69 81 LEU A CA 1
ATOM 623 C 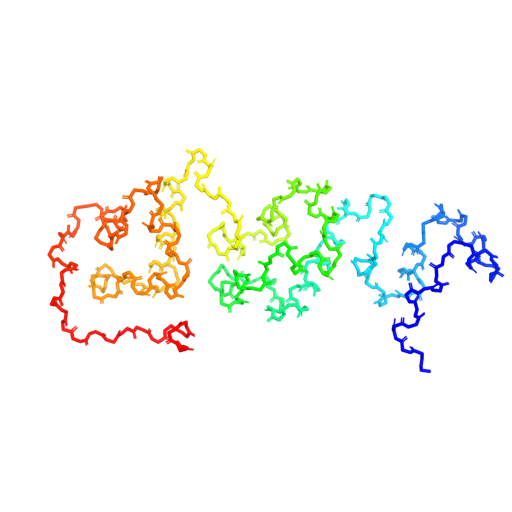C . LEU A 1 81 ? -8.104 -1.945 -7.617 1.00 95.69 81 LEU A C 1
ATOM 625 O O . LEU A 1 81 ? -7.483 -0.893 -7.751 1.00 95.69 81 LEU A O 1
ATOM 629 N N . THR A 1 82 ? -9.008 -2.119 -6.656 1.00 96.56 82 THR A N 1
ATOM 630 C CA . THR A 1 82 ? -9.173 -1.162 -5.559 1.00 96.56 82 THR A CA 1
ATOM 631 C C . THR A 1 82 ? -7.983 -1.250 -4.590 1.00 96.56 82 THR A C 1
ATOM 633 O O . THR A 1 82 ? -7.229 -2.235 -4.631 1.00 96.56 82 THR A O 1
ATOM 636 N N . PRO A 1 83 ? -7.784 -0.269 -3.693 1.00 95.81 83 PRO A N 1
ATOM 637 C CA . PRO A 1 83 ? -6.775 -0.365 -2.641 1.00 95.81 83 PRO A CA 1
ATOM 638 C C . PRO A 1 83 ? -6.881 -1.621 -1.771 1.00 95.81 83 PRO A C 1
ATOM 640 O O . PRO A 1 83 ? -5.860 -2.200 -1.407 1.00 95.81 83 PRO A O 1
ATOM 643 N N . GLU A 1 84 ? -8.098 -2.068 -1.470 1.00 94.75 84 GLU A N 1
ATOM 644 C CA . GLU A 1 84 ? -8.395 -3.250 -0.651 1.00 94.75 84 GLU A CA 1
ATOM 645 C C . GLU A 1 84 ? -7.960 -4.517 -1.384 1.00 94.75 84 GLU A C 1
ATOM 647 O O . GLU A 1 84 ? -7.142 -5.288 -0.879 1.00 94.75 84 GLU A O 1
ATOM 652 N N . ALA A 1 85 ? -8.404 -4.670 -2.635 1.00 95.12 85 ALA A N 1
ATOM 653 C CA . ALA A 1 85 ? -8.010 -5.795 -3.474 1.00 95.12 85 ALA A CA 1
ATOM 654 C C . ALA A 1 85 ? -6.497 -5.802 -3.762 1.00 95.12 85 ALA A C 1
ATOM 656 O O . ALA A 1 85 ? -5.901 -6.867 -3.926 1.00 95.12 85 ALA A O 1
ATOM 657 N N . THR A 1 86 ? -5.862 -4.627 -3.808 1.00 95.25 86 THR A N 1
ATOM 658 C CA . THR A 1 86 ? -4.405 -4.492 -3.945 1.00 95.25 86 THR A CA 1
ATOM 659 C C . THR A 1 86 ? -3.676 -4.852 -2.653 1.00 95.25 86 THR A C 1
ATOM 661 O O . THR A 1 86 ? -2.629 -5.499 -2.699 1.00 95.25 86 THR A O 1
ATOM 664 N N . TYR A 1 87 ? -4.213 -4.485 -1.488 1.00 94.12 87 TYR A N 1
ATOM 665 C CA . TYR A 1 87 ? -3.657 -4.864 -0.190 1.00 94.12 87 TYR A CA 1
ATOM 666 C C . TYR A 1 87 ? -3.625 -6.392 -0.017 1.00 94.12 87 TYR A C 1
ATOM 668 O O . TYR A 1 87 ? -2.582 -6.932 0.364 1.00 94.12 87 TYR A O 1
ATOM 676 N N . ASP A 1 88 ? -4.683 -7.090 -0.445 1.00 94.00 88 ASP A N 1
ATOM 677 C CA . ASP A 1 88 ? -4.775 -8.560 -0.433 1.00 94.00 88 ASP A CA 1
ATOM 678 C C . ASP A 1 88 ? -3.757 -9.257 -1.355 1.00 94.00 88 ASP A C 1
ATOM 680 O O . ASP A 1 88 ? -3.507 -10.459 -1.238 1.00 94.00 88 ASP A O 1
ATOM 684 N N . LYS A 1 89 ? -3.100 -8.518 -2.260 1.00 94.06 89 LYS A N 1
ATOM 685 C CA . LYS A 1 89 ? -1.962 -9.039 -3.038 1.00 94.06 89 LYS A CA 1
ATOM 686 C C . LYS A 1 89 ? -0.666 -9.122 -2.233 1.00 94.06 89 LYS A C 1
ATOM 688 O O . LYS A 1 89 ? 0.356 -9.560 -2.763 1.00 94.06 89 LYS A O 1
ATOM 693 N N . GLU A 1 90 ? -0.679 -8.729 -0.960 1.00 90.94 90 GLU A N 1
ATOM 694 C CA . GLU A 1 90 ? 0.435 -8.896 -0.022 1.00 90.94 90 GLU A CA 1
ATOM 695 C C . GLU A 1 90 ? 1.704 -8.125 -0.424 1.00 90.94 90 GLU A C 1
ATOM 697 O O . GLU A 1 90 ? 2.832 -8.530 -0.108 1.00 90.94 90 GLU A O 1
ATOM 702 N N . LEU A 1 91 ? 1.541 -6.975 -1.095 1.00 92.44 91 LEU A N 1
ATOM 703 C CA . LEU A 1 91 ? 2.660 -6.131 -1.536 1.00 92.44 91 LEU A CA 1
ATOM 704 C C . LEU A 1 91 ? 3.574 -5.762 -0.364 1.00 92.44 91 LEU A C 1
ATOM 706 O O . LEU A 1 91 ? 4.795 -5.822 -0.488 1.00 92.44 91 LEU A O 1
ATOM 710 N N . LYS A 1 92 ? 3.001 -5.467 0.807 1.00 90.00 92 LYS A N 1
ATOM 711 C CA . LYS A 1 92 ? 3.743 -5.159 2.038 1.00 90.00 92 LYS A CA 1
ATOM 712 C C . LYS A 1 92 ? 4.702 -6.274 2.474 1.00 90.00 92 LYS A C 1
ATOM 714 O O . LYS A 1 92 ? 5.720 -5.986 3.097 1.00 90.00 92 LYS A O 1
ATOM 719 N N . LYS A 1 93 ? 4.397 -7.538 2.163 1.00 90.50 93 LYS A N 1
ATOM 720 C CA . LYS A 1 93 ? 5.241 -8.698 2.502 1.00 90.50 93 LYS A CA 1
ATOM 721 C C . LYS A 1 93 ? 6.256 -9.013 1.399 1.00 90.50 93 LYS A C 1
ATOM 723 O O . LYS A 1 93 ? 7.353 -9.484 1.694 1.00 90.50 93 LYS A O 1
ATOM 728 N N . ARG A 1 94 ? 5.894 -8.779 0.134 1.00 93.38 94 ARG A N 1
ATOM 729 C CA . ARG A 1 94 ? 6.646 -9.241 -1.051 1.00 93.38 94 ARG A CA 1
ATOM 730 C C . ARG A 1 94 ? 7.548 -8.167 -1.663 1.00 93.38 94 ARG A C 1
ATOM 732 O O . ARG A 1 94 ? 8.606 -8.474 -2.222 1.00 93.38 94 ARG A O 1
ATOM 739 N N . VAL A 1 95 ? 7.174 -6.899 -1.531 1.00 93.81 95 VAL A N 1
ATOM 740 C CA . VAL A 1 95 ? 7.910 -5.767 -2.095 1.00 93.81 95 VAL A CA 1
ATOM 741 C C . VAL A 1 95 ? 8.838 -5.166 -1.045 1.00 93.81 95 VAL A C 1
ATOM 743 O O . VAL A 1 95 ? 8.418 -4.641 -0.018 1.00 93.81 95 VAL A O 1
ATOM 746 N N . SER A 1 96 ? 10.135 -5.225 -1.325 1.00 92.31 96 SER A N 1
ATOM 747 C CA . SER A 1 96 ? 11.188 -4.644 -0.501 1.00 92.31 96 SER A CA 1
ATOM 748 C C . SER A 1 96 ? 12.330 -4.160 -1.383 1.00 92.31 96 SER A C 1
ATOM 750 O O . SER A 1 96 ? 12.502 -4.621 -2.516 1.00 92.31 96 SER A O 1
ATOM 752 N N . ARG A 1 97 ? 13.212 -3.320 -0.834 1.00 91.00 97 ARG A N 1
ATOM 753 C CA . ARG A 1 97 ? 14.441 -2.921 -1.538 1.00 91.00 97 ARG A CA 1
ATOM 754 C C . ARG A 1 97 ? 15.285 -4.119 -2.000 1.00 91.00 97 ARG A C 1
ATOM 756 O O . ARG A 1 97 ? 15.934 -4.044 -3.043 1.00 91.00 97 ARG A O 1
ATOM 763 N N . ARG A 1 98 ? 15.260 -5.238 -1.260 1.00 93.44 98 ARG A N 1
ATOM 764 C CA . ARG A 1 98 ? 15.959 -6.481 -1.630 1.00 93.44 98 ARG A CA 1
ATOM 765 C C . ARG A 1 98 ? 15.331 -7.137 -2.858 1.00 93.44 98 ARG A C 1
ATOM 767 O O . ARG A 1 98 ? 16.073 -7.512 -3.762 1.00 93.44 98 ARG A O 1
ATOM 774 N N . THR A 1 99 ? 14.005 -7.274 -2.898 1.00 95.56 99 THR A N 1
ATOM 775 C CA . THR A 1 99 ? 13.317 -7.912 -4.033 1.00 95.56 99 THR A CA 1
ATOM 776 C C . THR A 1 99 ? 13.408 -7.045 -5.288 1.00 95.56 99 THR A C 1
ATOM 778 O O . THR A 1 99 ? 13.739 -7.570 -6.346 1.00 95.56 99 THR A O 1
ATOM 781 N N . LEU A 1 100 ? 13.296 -5.718 -5.159 1.00 95.00 100 LEU A N 1
ATOM 782 C CA . LEU A 1 100 ? 13.553 -4.773 -6.256 1.00 95.00 100 LEU A CA 1
ATOM 783 C C . LEU A 1 100 ? 14.987 -4.870 -6.796 1.00 95.00 100 LEU A C 1
ATOM 785 O O . LEU A 1 100 ? 15.198 -4.919 -8.006 1.00 95.00 100 LEU A O 1
ATOM 789 N N . THR A 1 101 ? 15.984 -4.940 -5.909 1.00 92.62 101 THR A N 1
ATOM 790 C CA . THR A 1 101 ? 17.396 -5.063 -6.315 1.00 92.62 101 THR A CA 1
ATOM 791 C C . THR A 1 101 ? 17.678 -6.394 -7.002 1.00 92.62 101 THR A C 1
ATOM 793 O O . THR A 1 101 ? 18.364 -6.425 -8.023 1.00 92.62 101 THR A O 1
ATOM 796 N N . GLY A 1 102 ? 17.111 -7.489 -6.487 1.00 92.44 102 GLY A N 1
ATOM 797 C CA . GLY A 1 102 ? 17.201 -8.806 -7.120 1.00 92.44 102 GLY A CA 1
ATOM 798 C C . GLY A 1 102 ? 16.559 -8.853 -8.509 1.00 92.44 102 GLY A C 1
ATOM 799 O O . GLY A 1 102 ? 16.993 -9.639 -9.346 1.00 92.44 102 GLY A O 1
ATOM 800 N N . PHE A 1 103 ? 15.585 -7.976 -8.767 1.00 93.31 103 PHE A N 1
ATOM 801 C CA . PHE A 1 103 ? 14.920 -7.819 -10.059 1.00 93.31 103 PHE A CA 1
ATOM 802 C C . PHE A 1 103 ? 15.505 -6.696 -10.933 1.00 93.31 103 PHE A C 1
ATOM 804 O O . PHE A 1 103 ? 14.914 -6.330 -11.940 1.00 93.31 103 PHE A O 1
ATOM 811 N N . HIS A 1 104 ? 16.668 -6.147 -10.566 1.00 91.81 104 HIS A N 1
ATOM 812 C CA . HIS A 1 104 ? 17.370 -5.084 -11.302 1.00 91.81 104 HIS A CA 1
ATOM 813 C C . HIS A 1 104 ? 16.639 -3.729 -11.391 1.00 91.81 104 HIS A C 1
ATOM 815 O O . HIS A 1 104 ? 17.043 -2.855 -12.155 1.00 91.81 104 HIS A O 1
ATOM 821 N N . LEU A 1 105 ? 15.651 -3.482 -10.526 1.00 94.62 105 LEU A N 1
ATOM 822 C CA . LEU A 1 105 ? 14.908 -2.216 -10.475 1.00 94.62 105 LEU A CA 1
ATOM 823 C C . LEU A 1 105 ? 15.544 -1.151 -9.568 1.00 94.62 105 LEU A C 1
ATOM 825 O O . LEU A 1 105 ? 14.982 -0.075 -9.384 1.00 94.62 105 LEU A O 1
ATOM 829 N N . SER A 1 106 ? 16.734 -1.402 -9.008 1.00 92.31 106 SER A N 1
ATOM 830 C CA . SER A 1 106 ? 17.433 -0.410 -8.175 1.00 92.31 106 SER A CA 1
ATOM 831 C C . SER A 1 106 ? 17.722 0.888 -8.924 1.00 92.31 106 SER A C 1
ATOM 833 O O . SER A 1 106 ? 17.652 1.952 -8.318 1.00 92.31 106 SER A O 1
ATOM 835 N N . ASN A 1 107 ? 18.057 0.799 -10.218 1.00 91.12 107 ASN A N 1
ATOM 836 C CA . ASN A 1 107 ? 18.342 1.983 -11.021 1.00 91.12 107 ASN A CA 1
ATOM 837 C C . ASN A 1 107 ? 17.067 2.792 -11.272 1.00 91.12 107 ASN A C 1
ATOM 839 O O . ASN A 1 107 ? 17.085 3.982 -11.014 1.00 91.12 107 ASN A O 1
ATOM 843 N N . LEU A 1 108 ? 15.960 2.139 -11.657 1.00 94.56 108 LEU A N 1
ATOM 844 C CA . LEU A 1 108 ? 14.646 2.785 -11.788 1.00 94.56 108 LEU A CA 1
ATOM 845 C C . LEU A 1 108 ? 14.281 3.553 -10.511 1.00 94.56 108 LEU A C 1
ATOM 847 O O . LEU A 1 108 ? 14.015 4.752 -10.549 1.00 94.56 108 LEU A O 1
ATOM 851 N N . LEU A 1 109 ? 14.347 2.864 -9.368 1.00 95.06 109 LEU A N 1
ATOM 852 C CA . LEU A 1 109 ? 14.021 3.442 -8.069 1.00 95.06 109 LEU A CA 1
ATOM 853 C C . LEU A 1 109 ? 14.913 4.648 -7.724 1.00 95.06 109 LEU A C 1
ATOM 855 O O . LEU A 1 109 ? 14.435 5.615 -7.140 1.00 95.06 109 LEU A O 1
ATOM 859 N N . ALA A 1 110 ? 16.208 4.593 -8.041 1.00 93.56 110 ALA A N 1
ATOM 860 C CA . ALA A 1 110 ? 17.146 5.669 -7.729 1.00 93.56 110 ALA A CA 1
ATOM 861 C C . ALA A 1 110 ? 17.051 6.848 -8.710 1.00 93.56 110 ALA A C 1
ATOM 863 O O . ALA A 1 110 ? 17.083 7.992 -8.272 1.00 93.56 110 ALA A O 1
ATOM 864 N N . SER A 1 111 ? 16.944 6.581 -10.014 1.00 91.94 111 SER A N 1
ATOM 865 C CA . SER A 1 111 ? 17.038 7.604 -11.058 1.00 91.94 111 SER A CA 1
ATOM 866 C C . SER A 1 111 ? 15.737 8.365 -11.280 1.00 91.94 111 SER A C 1
ATOM 868 O O . SER A 1 111 ? 15.795 9.543 -11.606 1.00 91.94 111 SER A O 1
ATOM 870 N N . GLN A 1 112 ? 14.585 7.704 -11.138 1.00 95.94 112 GLN A N 1
ATOM 871 C CA . GLN A 1 112 ? 13.277 8.326 -11.385 1.00 95.94 112 GLN A CA 1
ATOM 872 C C . GLN A 1 112 ? 12.577 8.757 -10.092 1.00 95.94 112 GLN A C 1
ATOM 874 O O . GLN A 1 112 ? 11.825 9.722 -10.102 1.00 95.94 112 GLN A O 1
ATOM 879 N N . TYR A 1 113 ? 12.852 8.078 -8.971 1.00 95.44 113 TYR A N 1
ATOM 880 C CA . TYR A 1 113 ? 12.079 8.253 -7.734 1.00 95.44 113 TYR A CA 1
ATOM 881 C C . TYR A 1 113 ? 12.929 8.551 -6.495 1.00 95.44 113 TYR A C 1
ATOM 883 O O . TYR A 1 113 ? 12.414 8.494 -5.382 1.00 95.44 113 TYR A O 1
ATOM 891 N N . ASP A 1 114 ? 14.227 8.847 -6.637 1.00 94.00 114 ASP A N 1
ATOM 892 C CA . ASP A 1 114 ? 15.094 9.246 -5.511 1.00 94.00 114 ASP A CA 1
ATOM 893 C C . ASP A 1 114 ? 15.047 8.253 -4.324 1.00 94.00 114 ASP A C 1
ATOM 895 O O . ASP A 1 114 ? 15.019 8.600 -3.143 1.00 94.00 114 ASP A O 1
ATOM 899 N N . GLY A 1 115 ? 14.953 6.954 -4.625 1.00 91.56 115 GLY A N 1
ATOM 900 C CA . GLY A 1 115 ? 14.870 5.918 -3.598 1.00 91.56 115 GLY A CA 1
ATOM 901 C C . GLY A 1 115 ? 13.490 5.737 -2.953 1.00 91.56 115 GLY A C 1
ATOM 902 O O . GLY A 1 115 ? 13.367 4.873 -2.077 1.00 91.56 115 GLY A O 1
ATOM 903 N N . ARG A 1 116 ? 12.469 6.501 -3.358 1.00 92.06 116 ARG A N 1
ATOM 904 C CA . ARG A 1 116 ? 11.122 6.511 -2.768 1.00 92.06 116 ARG A CA 1
ATOM 905 C C . ARG A 1 116 ? 10.257 5.437 -3.408 1.00 92.06 116 ARG A C 1
ATOM 907 O O . ARG A 1 116 ? 9.707 5.585 -4.493 1.00 92.06 116 ARG A O 1
ATOM 914 N N . GLN A 1 117 ? 10.158 4.312 -2.705 1.00 93.12 117 GLN A N 1
ATOM 915 C CA . GLN A 1 117 ? 9.451 3.138 -3.208 1.00 93.12 117 GLN A CA 1
ATOM 916 C C . GLN A 1 117 ? 7.953 3.398 -3.406 1.00 93.12 117 GLN A C 1
ATOM 918 O O . GLN A 1 117 ? 7.395 2.902 -4.373 1.00 93.12 117 GLN A O 1
ATOM 923 N N . TYR A 1 118 ? 7.310 4.147 -2.505 1.00 93.94 118 TYR A N 1
ATOM 924 C CA . TYR A 1 118 ? 5.888 4.469 -2.637 1.00 93.94 118 TYR A CA 1
ATOM 925 C C . TYR A 1 118 ? 5.617 5.265 -3.914 1.00 93.94 118 TYR A C 1
ATOM 927 O O . TYR A 1 118 ? 4.806 4.827 -4.720 1.00 93.94 118 TYR A O 1
ATOM 935 N N . ASP A 1 119 ? 6.363 6.347 -4.133 1.00 95.12 119 ASP A N 1
ATOM 936 C CA . ASP A 1 119 ? 6.219 7.230 -5.293 1.00 95.12 119 ASP A CA 1
ATOM 937 C C . ASP A 1 119 ? 6.354 6.451 -6.609 1.00 95.12 119 ASP A C 1
ATOM 939 O O . ASP A 1 119 ? 5.533 6.615 -7.501 1.00 95.12 119 ASP A O 1
ATOM 943 N N . MET A 1 120 ? 7.308 5.514 -6.685 1.00 95.69 120 MET A N 1
ATOM 944 C CA . MET A 1 120 ? 7.487 4.630 -7.844 1.00 95.69 120 MET A CA 1
ATOM 945 C C . MET A 1 120 ? 6.236 3.821 -8.197 1.00 95.69 120 MET A C 1
ATOM 947 O O . MET A 1 120 ? 5.904 3.666 -9.368 1.00 95.69 120 MET A O 1
ATOM 951 N N . PHE A 1 121 ? 5.554 3.270 -7.195 1.00 95.75 121 PHE A N 1
ATOM 952 C CA . PHE A 1 121 ? 4.338 2.494 -7.420 1.00 95.75 121 PHE A CA 1
ATOM 953 C C . PHE A 1 121 ? 3.106 3.382 -7.602 1.00 95.75 121 PHE A C 1
ATOM 955 O O . PHE A 1 121 ? 2.241 3.044 -8.399 1.00 95.75 121 PHE A O 1
ATOM 962 N N . HIS A 1 122 ? 3.024 4.498 -6.880 1.00 95.25 122 HIS A N 1
ATOM 963 C CA . HIS A 1 122 ? 1.909 5.436 -6.956 1.00 95.25 122 HIS A CA 1
ATOM 964 C C . HIS A 1 122 ? 1.836 6.140 -8.316 1.00 95.25 122 HIS A C 1
ATOM 966 O O . HIS A 1 122 ? 0.744 6.325 -8.838 1.00 95.25 122 HIS A O 1
ATOM 972 N N . ASP A 1 123 ? 2.988 6.480 -8.899 1.00 95.94 123 ASP A N 1
ATOM 973 C CA . ASP A 1 123 ? 3.090 7.080 -10.234 1.00 95.94 123 ASP A CA 1
ATOM 974 C C . ASP A 1 123 ? 2.521 6.156 -11.325 1.00 95.94 123 ASP A C 1
ATOM 976 O O . ASP A 1 123 ? 1.802 6.595 -12.215 1.00 95.94 123 ASP A O 1
ATOM 980 N N . ILE A 1 124 ? 2.787 4.850 -11.219 1.00 95.75 124 ILE A N 1
ATOM 981 C CA . ILE A 1 124 ? 2.408 3.852 -12.231 1.00 95.75 124 ILE A CA 1
ATOM 982 C C . ILE A 1 124 ? 1.027 3.230 -11.977 1.00 95.75 124 ILE A C 1
ATOM 984 O O . ILE A 1 124 ? 0.309 2.892 -12.918 1.00 95.75 124 ILE A O 1
ATOM 988 N N . PHE A 1 125 ? 0.633 3.084 -10.712 1.00 95.12 125 PHE A N 1
ATOM 989 C CA . PHE A 1 125 ? -0.642 2.498 -10.291 1.00 95.12 125 PHE A CA 1
ATOM 990 C C . PHE A 1 125 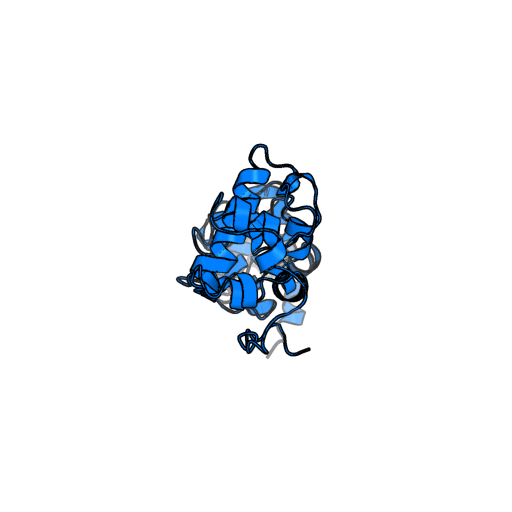? -1.410 3.476 -9.387 1.00 95.12 125 PHE A C 1
ATOM 992 O O . PHE A 1 125 ? -1.645 3.190 -8.202 1.00 95.12 125 PHE A O 1
ATOM 999 N N . PRO A 1 126 ? -1.795 4.652 -9.916 1.00 94.19 126 PRO A N 1
ATOM 1000 C CA . PRO A 1 126 ? -2.419 5.696 -9.119 1.00 94.19 126 PRO A CA 1
ATOM 1001 C C . PRO A 1 126 ? -3.739 5.206 -8.521 1.00 94.19 126 PRO A C 1
ATOM 1003 O O . PRO A 1 126 ? -4.548 4.561 -9.187 1.00 94.19 126 PRO A O 1
ATOM 1006 N N . GLY A 1 127 ? -3.943 5.499 -7.236 1.00 92.56 127 GLY A N 1
ATOM 1007 C CA . GLY A 1 127 ? -5.157 5.131 -6.502 1.00 92.56 127 GLY A CA 1
ATOM 1008 C C . GLY A 1 127 ? -5.296 3.645 -6.149 1.00 92.56 127 GLY A C 1
ATOM 1009 O O . GLY A 1 127 ? -6.282 3.286 -5.522 1.00 92.56 127 GLY A O 1
ATOM 1010 N N . GLN A 1 128 ? -4.331 2.790 -6.504 1.00 95.06 128 GLN A N 1
ATOM 1011 C CA . GLN A 1 128 ? -4.364 1.350 -6.191 1.00 95.06 128 GLN A CA 1
ATOM 1012 C C . GLN A 1 128 ? -3.492 1.015 -4.974 1.00 95.06 128 GLN A C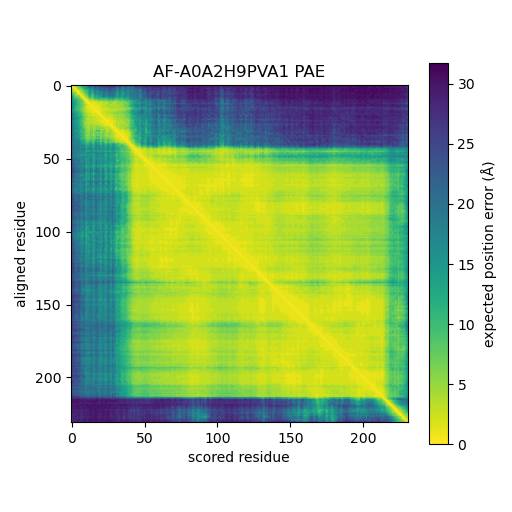 1
ATOM 1014 O O . GLN A 1 128 ? -3.742 0.054 -4.255 1.00 95.06 128 GLN A O 1
ATOM 1019 N N . ILE A 1 129 ? -2.455 1.817 -4.716 1.00 93.31 129 ILE A N 1
ATOM 1020 C CA . ILE A 1 129 ? -1.525 1.623 -3.600 1.00 93.31 129 ILE A CA 1
ATOM 1021 C C . ILE A 1 129 ? -1.589 2.835 -2.680 1.00 93.31 129 ILE A C 1
ATOM 1023 O O . ILE A 1 129 ? -1.447 3.976 -3.120 1.00 93.31 129 ILE A O 1
ATOM 1027 N N . LEU A 1 130 ? -1.758 2.566 -1.387 1.00 94.69 130 LEU A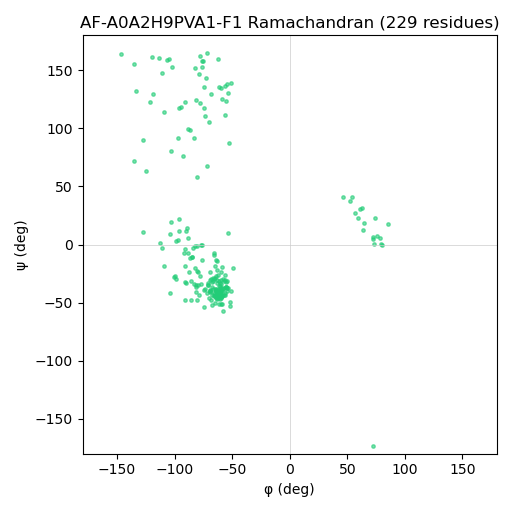 N 1
ATOM 1028 C CA . LEU A 1 130 ? -1.796 3.566 -0.329 1.00 94.69 130 LEU A CA 1
ATOM 1029 C C . LEU A 1 130 ? -0.455 3.576 0.420 1.00 94.69 130 LEU A C 1
ATOM 1031 O O . LEU A 1 130 ? 0.214 2.540 0.513 1.00 94.69 130 LEU A O 1
ATOM 1035 N N . PRO A 1 131 ? -0.048 4.707 1.022 1.00 94.25 131 PRO A N 1
ATOM 1036 C CA . PRO A 1 131 ? 1.246 4.809 1.699 1.00 94.25 131 PRO A CA 1
ATOM 1037 C C . PRO A 1 131 ? 1.456 3.743 2.782 1.00 94.25 131 PRO A C 1
ATOM 1039 O O . PRO A 1 131 ? 2.559 3.230 2.963 1.00 94.25 131 PRO A O 1
ATOM 1042 N N . TRP A 1 132 ? 0.386 3.387 3.500 1.00 94.06 132 TRP A N 1
ATOM 1043 C CA . TRP A 1 132 ? 0.398 2.419 4.601 1.00 94.06 132 TRP A CA 1
ATOM 1044 C C . TRP A 1 132 ? 0.262 0.951 4.163 1.00 94.06 132 TRP A C 1
ATOM 1046 O O . TRP A 1 132 ? 0.494 0.051 4.986 1.00 94.06 132 TRP A O 1
ATOM 1056 N N . THR A 1 133 ? -0.070 0.688 2.892 1.00 92.69 133 THR A N 1
ATOM 1057 C CA . THR A 1 133 ? -0.181 -0.671 2.329 1.00 92.69 133 THR A CA 1
ATOM 1058 C C . THR A 1 133 ? 1.126 -1.168 1.707 1.00 92.69 133 THR A C 1
ATOM 1060 O O . THR A 1 133 ? 1.233 -2.344 1.361 1.00 92.69 133 THR A O 1
ATOM 1063 N N . LEU A 1 134 ? 2.168 -0.329 1.664 1.00 91.25 134 LEU A N 1
ATOM 1064 C CA . LEU A 1 134 ? 3.510 -0.697 1.217 1.00 91.25 134 LEU A CA 1
ATOM 1065 C C . LEU A 1 134 ? 4.516 -0.701 2.379 1.00 91.25 134 LEU A C 1
ATOM 1067 O O . LEU A 1 134 ? 4.416 0.062 3.341 1.00 91.25 134 LEU A O 1
ATOM 1071 N N . ALA A 1 135 ? 5.510 -1.585 2.315 1.00 86.19 135 ALA A N 1
ATOM 1072 C CA . ALA A 1 135 ? 6.571 -1.621 3.316 1.00 86.19 135 ALA A CA 1
ATOM 1073 C C . ALA A 1 135 ? 7.590 -0.490 3.113 1.00 86.19 135 ALA A C 1
ATOM 1075 O O . ALA A 1 135 ? 7.777 0.018 2.012 1.00 86.19 135 ALA A O 1
ATOM 1076 N N . GLN A 1 136 ? 8.309 -0.152 4.188 1.00 82.25 136 GLN A N 1
ATOM 1077 C CA . GLN A 1 136 ? 9.456 0.771 4.180 1.00 82.25 136 GLN A CA 1
ATOM 1078 C C . GLN A 1 136 ? 9.136 2.225 3.780 1.00 82.25 136 GLN A C 1
ATOM 1080 O O . GLN A 1 136 ? 10.056 3.024 3.605 1.00 82.25 136 GLN A O 1
ATOM 1085 N N . VAL A 1 137 ? 7.857 2.602 3.721 1.00 89.38 137 VAL A N 1
ATOM 1086 C CA . VAL A 1 137 ? 7.438 4.001 3.603 1.00 89.38 137 VAL A CA 1
ATOM 1087 C C . VAL A 1 137 ? 7.639 4.684 4.955 1.00 89.38 137 VAL A C 1
ATOM 1089 O O . VAL A 1 137 ? 7.055 4.288 5.965 1.00 89.38 137 VAL A O 1
ATOM 1092 N N . ARG A 1 138 ? 8.503 5.703 5.005 1.00 89.69 138 ARG A N 1
ATOM 1093 C CA . ARG A 1 138 ? 8.814 6.453 6.236 1.00 89.69 138 ARG A CA 1
ATOM 1094 C C . ARG A 1 138 ? 7.733 7.502 6.524 1.00 89.69 138 ARG A C 1
ATOM 1096 O O . ARG A 1 138 ? 8.036 8.681 6.636 1.00 89.69 138 ARG A O 1
ATOM 1103 N N . ILE A 1 139 ? 6.479 7.067 6.657 1.00 93.69 139 ILE A N 1
ATOM 1104 C CA . ILE A 1 139 ? 5.325 7.960 6.876 1.00 93.69 139 ILE A CA 1
ATOM 1105 C C . ILE A 1 139 ? 5.544 8.858 8.101 1.00 93.69 139 ILE A C 1
ATOM 1107 O O . ILE A 1 139 ? 5.219 10.034 8.079 1.00 93.69 139 ILE A O 1
ATOM 1111 N N . SER A 1 140 ? 6.184 8.347 9.157 1.00 93.69 140 SER A N 1
ATOM 1112 C CA . SER A 1 140 ? 6.437 9.116 10.383 1.00 93.69 140 SER A CA 1
ATOM 1113 C C . SER A 1 140 ? 7.392 10.305 10.220 1.00 93.69 140 SER A C 1
ATOM 1115 O O . SER A 1 140 ? 7.595 11.035 11.182 1.00 93.69 140 SER A O 1
ATOM 1117 N N . SER A 1 141 ? 8.056 10.461 9.069 1.00 94.62 141 SER A N 1
ATOM 1118 C CA . SER A 1 141 ? 8.854 11.656 8.764 1.00 94.62 141 SER A CA 1
ATOM 1119 C C . SER A 1 141 ? 8.116 12.661 7.880 1.00 94.62 141 SER A C 1
ATOM 1121 O O . SER A 1 141 ? 8.724 13.643 7.465 1.00 94.62 141 SER A O 1
ATOM 1123 N N . TRP A 1 142 ? 6.853 12.405 7.535 1.00 94.44 142 TRP A N 1
ATOM 1124 C CA . TRP A 1 142 ? 6.044 13.336 6.756 1.00 94.44 142 TRP A CA 1
ATOM 1125 C C . TRP A 1 142 ? 5.507 14.461 7.657 1.00 94.44 142 TRP A C 1
ATOM 1127 O O . TRP A 1 142 ? 5.246 14.211 8.837 1.00 94.44 142 TRP A O 1
ATOM 1137 N N . PRO A 1 143 ? 5.346 15.695 7.143 1.00 95.94 143 PRO A N 1
ATOM 1138 C CA . PRO A 1 143 ? 4.821 16.816 7.931 1.00 95.94 143 PRO A CA 1
ATOM 1139 C C . PRO A 1 143 ? 3.411 16.574 8.492 1.00 95.94 143 PRO A C 1
ATOM 1141 O O . PRO A 1 143 ? 3.080 17.065 9.565 1.00 95.94 143 PRO A O 1
ATOM 1144 N N . ASP A 1 144 ? 2.607 15.791 7.778 1.00 96.44 144 ASP A N 1
ATOM 1145 C CA . ASP A 1 144 ? 1.211 15.432 8.041 1.00 96.44 144 ASP A CA 1
ATOM 1146 C C . ASP A 1 144 ? 1.063 14.004 8.602 1.00 96.44 144 ASP A C 1
ATOM 1148 O O . ASP A 1 144 ? -0.015 13.412 8.564 1.00 96.44 144 ASP A O 1
ATOM 1152 N N . ALA A 1 145 ? 2.139 13.427 9.153 1.00 96.38 145 ALA A N 1
ATOM 1153 C CA . ALA A 1 145 ? 2.176 12.025 9.572 1.00 96.38 145 ALA A CA 1
ATOM 1154 C C . ALA A 1 145 ? 1.000 11.612 10.474 1.00 96.38 145 ALA A C 1
ATOM 1156 O O . ALA A 1 145 ? 0.469 10.516 10.306 1.00 96.38 145 ALA A O 1
ATOM 1157 N N . GLN A 1 146 ? 0.581 12.466 11.414 1.00 96.56 146 GLN A N 1
ATOM 1158 C CA . GLN A 1 146 ? -0.540 12.172 12.311 1.00 96.56 146 GLN A CA 1
ATOM 1159 C C . GLN A 1 146 ? -1.860 12.011 11.543 1.00 96.56 146 GLN A C 1
ATOM 1161 O O . GLN A 1 146 ? -2.574 11.035 11.767 1.00 96.56 146 GLN A O 1
ATOM 1166 N N . GLU A 1 147 ? -2.150 12.912 10.603 1.00 97.31 147 GLU A N 1
ATOM 1167 C CA . GLU A 1 147 ? -3.335 12.839 9.742 1.00 97.31 147 GLU A CA 1
ATOM 1168 C C . GLU A 1 147 ? -3.301 11.578 8.872 1.00 97.31 147 GLU A C 1
ATOM 1170 O O . GLU A 1 147 ? -4.268 10.820 8.829 1.00 97.31 147 GLU A O 1
ATOM 1175 N N . VAL A 1 148 ? -2.149 11.276 8.267 1.00 97.12 148 VAL A N 1
ATOM 1176 C CA . VAL A 1 148 ? -1.958 10.051 7.475 1.00 97.12 148 VAL A CA 1
ATOM 1177 C C . VAL A 1 148 ? -2.152 8.795 8.329 1.00 97.12 148 VAL A C 1
ATOM 1179 O O . VAL A 1 148 ? -2.706 7.805 7.855 1.00 97.12 148 VAL A O 1
ATOM 1182 N N . GLY A 1 149 ? -1.742 8.825 9.599 1.00 97.56 149 GLY A N 1
ATOM 1183 C CA . GLY A 1 149 ? -1.998 7.752 10.558 1.00 97.56 149 GLY A CA 1
ATOM 1184 C C . GLY A 1 149 ? -3.489 7.543 10.827 1.00 97.56 149 GLY A C 1
ATOM 1185 O O . GLY A 1 149 ? -3.942 6.400 10.842 1.00 97.56 149 GLY A O 1
ATOM 1186 N N . VAL A 1 150 ? -4.255 8.623 10.997 1.00 98.00 150 VAL A N 1
ATOM 1187 C CA . VAL A 1 150 ? -5.718 8.565 11.161 1.00 98.00 150 VAL A CA 1
ATOM 1188 C C . VAL A 1 150 ? -6.385 8.043 9.890 1.00 98.00 150 VAL A C 1
ATOM 1190 O O . VAL A 1 150 ? -7.213 7.142 9.981 1.00 98.00 150 VAL A O 1
ATOM 1193 N N . ASN A 1 151 ? -5.972 8.513 8.713 1.00 97.88 151 ASN A N 1
ATOM 1194 C CA . ASN A 1 151 ? -6.487 8.031 7.428 1.00 97.88 151 ASN A CA 1
ATOM 1195 C C . ASN A 1 151 ? -6.185 6.542 7.210 1.00 97.88 151 ASN A C 1
ATOM 1197 O O . ASN A 1 151 ? -7.052 5.802 6.755 1.00 97.88 151 ASN A O 1
ATOM 1201 N N . ALA A 1 152 ? -5.001 6.075 7.615 1.00 97.50 152 ALA A N 1
ATOM 1202 C CA . ALA A 1 152 ? -4.659 4.658 7.579 1.00 97.50 152 ALA A CA 1
ATOM 1203 C C . ALA A 1 152 ? -5.587 3.813 8.462 1.00 97.50 152 ALA A C 1
ATOM 1205 O O . ALA A 1 152 ? -6.033 2.749 8.037 1.00 97.50 152 ALA A O 1
ATOM 1206 N N . MET A 1 153 ? -5.887 4.276 9.679 1.00 97.50 153 MET A N 1
ATOM 1207 C CA . MET A 1 153 ? -6.804 3.573 10.583 1.00 97.50 153 MET A CA 1
ATOM 1208 C C . MET A 1 153 ? -8.248 3.617 10.085 1.00 97.50 153 MET A C 1
ATOM 1210 O O . MET A 1 153 ? -8.938 2.604 10.164 1.00 97.50 153 MET A O 1
ATOM 1214 N N . ARG A 1 154 ? -8.680 4.759 9.538 1.00 97.62 154 ARG A N 1
ATOM 1215 C CA . ARG A 1 154 ? -10.002 4.938 8.932 1.00 97.62 154 ARG A CA 1
ATOM 1216 C C . ARG A 1 154 ? -10.202 3.955 7.789 1.00 97.62 154 ARG A C 1
ATOM 1218 O O . ARG A 1 154 ? -11.153 3.191 7.825 1.00 97.62 154 ARG A O 1
ATOM 1225 N N . TRP A 1 155 ? -9.245 3.897 6.866 1.00 97.62 155 TRP A N 1
ATOM 1226 C CA . TRP A 1 155 ? -9.269 2.961 5.746 1.00 97.62 155 TRP A CA 1
ATOM 1227 C C . TRP A 1 155 ? -9.357 1.501 6.210 1.00 97.62 155 TRP A C 1
ATOM 1229 O O . TRP A 1 155 ? -10.146 0.729 5.680 1.00 97.62 155 TRP A O 1
ATOM 1239 N N . VAL A 1 156 ? -8.597 1.104 7.241 1.00 96.06 156 VAL A N 1
ATOM 1240 C CA . VAL A 1 156 ? -8.695 -0.267 7.780 1.00 96.06 156 VAL A CA 1
ATOM 1241 C C . VAL A 1 156 ? -10.094 -0.558 8.325 1.00 96.06 156 VAL A C 1
ATOM 1243 O O . VAL A 1 156 ? -10.625 -1.638 8.089 1.00 96.06 156 VAL A O 1
ATOM 1246 N N . VAL A 1 157 ? -10.665 0.374 9.086 1.00 95.19 157 VAL A N 1
ATOM 1247 C CA . VAL A 1 157 ? -11.940 0.184 9.786 1.00 95.19 157 VAL A CA 1
ATOM 1248 C C . VAL A 1 157 ? -13.127 0.245 8.827 1.00 95.19 157 VAL A C 1
ATOM 1250 O O . VAL A 1 157 ? -13.938 -0.678 8.815 1.00 95.19 157 VAL A O 1
ATOM 1253 N N . GLU A 1 158 ? -13.217 1.317 8.046 1.00 95.19 158 GLU A N 1
ATOM 1254 C CA . GLU A 1 158 ? -14.377 1.652 7.218 1.00 95.19 158 GLU A CA 1
ATOM 1255 C C . GLU A 1 158 ? -14.317 0.952 5.858 1.00 95.19 158 GLU A C 1
ATOM 1257 O O . GLU A 1 158 ? -15.293 0.325 5.457 1.00 95.19 158 GLU A O 1
ATOM 1262 N N . ASP A 1 159 ? -13.170 1.002 5.175 1.00 95.12 159 ASP A N 1
ATOM 1263 C CA . ASP A 1 159 ? -13.073 0.548 3.783 1.00 95.12 159 ASP A CA 1
ATOM 1264 C C . ASP A 1 159 ? -12.684 -0.934 3.686 1.00 95.12 159 ASP A C 1
ATOM 1266 O O . ASP A 1 159 ? -13.326 -1.707 2.976 1.00 95.12 159 ASP A O 1
ATOM 1270 N N . TYR A 1 160 ? -11.650 -1.360 4.420 1.00 94.50 160 TYR A N 1
ATOM 1271 C CA . TYR A 1 160 ? -11.129 -2.727 4.320 1.00 94.50 160 TYR A CA 1
ATOM 1272 C C . TYR A 1 160 ? -11.957 -3.742 5.114 1.00 94.50 160 TYR A C 1
ATOM 1274 O O . TYR A 1 160 ? -12.286 -4.812 4.604 1.00 94.50 160 TYR A O 1
ATOM 1282 N N . LEU A 1 161 ? -12.277 -3.437 6.376 1.00 92.31 161 LEU A N 1
ATOM 1283 C CA . LEU A 1 161 ? -13.052 -4.338 7.234 1.00 92.31 161 LEU A CA 1
ATOM 1284 C C . LEU A 1 161 ? -14.563 -4.086 7.166 1.00 92.31 161 LEU A C 1
ATOM 1286 O O . LEU A 1 161 ? -15.322 -4.967 7.570 1.00 92.31 161 LEU A O 1
ATOM 1290 N N . GLY A 1 162 ? -15.003 -2.916 6.690 1.00 93.12 162 GLY A N 1
ATOM 1291 C CA . GLY A 1 162 ? -16.425 -2.573 6.612 1.00 93.12 162 GLY A CA 1
ATOM 1292 C C . GLY A 1 162 ? -17.126 -2.549 7.972 1.00 93.12 162 GLY A C 1
ATOM 1293 O O . GLY A 1 162 ? -18.302 -2.897 8.049 1.00 93.12 162 GLY A O 1
ATOM 1294 N N . LEU A 1 163 ? -16.408 -2.214 9.051 1.00 89.69 163 LEU A N 1
ATOM 1295 C CA . LEU A 1 163 ? -16.954 -2.266 10.407 1.00 89.69 163 LEU A CA 1
ATOM 1296 C C . LEU A 1 163 ? -17.912 -1.108 10.661 1.00 89.69 163 LEU A C 1
ATOM 1298 O O . LEU A 1 163 ? -17.599 0.054 10.402 1.00 89.69 163 LEU A O 1
ATOM 1302 N N . SER A 1 164 ? -19.047 -1.420 11.278 1.00 88.94 164 SER A N 1
ATOM 1303 C CA . SER A 1 164 ? -19.903 -0.398 11.873 1.00 88.94 164 SER A CA 1
ATOM 1304 C C . SER A 1 164 ? -19.314 0.132 13.188 1.00 88.94 164 SER A C 1
ATOM 1306 O O . SER A 1 164 ? -18.544 -0.551 13.875 1.00 88.94 164 SER A O 1
ATOM 1308 N N . CYS A 1 165 ? -19.726 1.338 13.599 1.00 88.25 165 CYS A N 1
ATOM 1309 C CA . CYS A 1 165 ? -19.352 1.900 14.904 1.00 88.25 165 CYS A CA 1
ATOM 1310 C C . CYS A 1 165 ? -19.719 0.970 16.076 1.00 88.25 165 CYS A C 1
ATOM 1312 O O . CYS A 1 165 ? -19.005 0.935 17.073 1.00 88.25 165 CYS A O 1
ATOM 1314 N N . GLU A 1 166 ? -20.803 0.199 15.962 1.00 87.06 166 GLU A N 1
ATOM 1315 C CA . GLU A 1 166 ? -21.262 -0.723 17.010 1.00 87.06 166 GLU A CA 1
ATOM 1316 C C . GLU A 1 166 ? -20.342 -1.946 17.161 1.00 87.06 166 GLU A C 1
ATOM 1318 O O . GLU A 1 166 ? -20.107 -2.428 18.270 1.00 87.06 166 GLU A O 1
ATOM 1323 N N . GLU A 1 167 ? -19.778 -2.437 16.056 1.00 88.44 167 GLU A N 1
ATOM 1324 C CA . GLU A 1 167 ? -18.867 -3.589 16.039 1.00 88.44 167 GLU A CA 1
ATOM 1325 C C . GLU A 1 167 ? -17.436 -3.210 16.426 1.00 88.44 167 GLU A C 1
ATOM 1327 O O . GLU A 1 167 ? -16.662 -4.063 16.882 1.00 88.44 167 GLU A O 1
ATOM 1332 N N . LEU A 1 168 ? -17.082 -1.932 16.258 1.00 90.69 168 LEU A N 1
ATOM 1333 C CA . LEU A 1 168 ? -15.724 -1.433 16.416 1.00 90.69 168 LEU A CA 1
ATOM 1334 C C . LEU A 1 168 ? -15.091 -1.827 17.755 1.00 90.69 168 LEU A C 1
ATOM 1336 O O . LEU A 1 168 ? -13.986 -2.379 17.718 1.00 90.69 168 LEU A O 1
ATOM 1340 N N . PRO A 1 169 ? -15.739 -1.641 18.926 1.00 90.44 169 PRO A N 1
ATOM 1341 C CA . PRO A 1 169 ? -15.132 -2.044 20.183 1.00 90.44 169 PRO A CA 1
ATOM 1342 C C . PRO A 1 169 ? -14.848 -3.543 20.200 1.00 90.44 169 PRO A C 1
ATOM 1344 O O . PRO A 1 169 ? -13.751 -3.953 20.560 1.00 90.44 169 PRO A O 1
ATOM 1347 N N . ALA A 1 170 ? -15.784 -4.373 19.741 1.00 86.06 170 ALA A N 1
ATOM 1348 C CA . ALA A 1 170 ? -15.656 -5.824 19.796 1.00 86.06 170 ALA A CA 1
ATOM 1349 C C . ALA A 1 170 ? -14.529 -6.390 18.910 1.00 86.06 170 ALA A C 1
ATOM 1351 O O . ALA A 1 170 ? -13.962 -7.432 19.252 1.00 86.06 170 ALA A O 1
ATOM 1352 N N . VAL A 1 171 ? -14.212 -5.724 17.794 1.00 88.50 171 VAL A N 1
ATOM 1353 C CA . VAL A 1 171 ? -13.282 -6.215 16.763 1.00 88.50 171 VAL A CA 1
ATOM 1354 C C . VAL A 1 171 ? -11.915 -5.522 16.826 1.00 88.50 171 VAL A C 1
ATOM 1356 O O . VAL A 1 171 ? -10.877 -6.187 16.716 1.00 88.50 171 VAL A O 1
ATOM 1359 N N . LEU A 1 172 ? -11.880 -4.204 17.045 1.00 90.81 172 LEU A N 1
ATOM 1360 C CA . LEU A 1 172 ? -10.648 -3.417 17.023 1.00 90.81 172 LEU A CA 1
ATOM 1361 C C . LEU A 1 172 ? -9.767 -3.746 18.235 1.00 90.81 172 LEU A C 1
ATOM 1363 O O . LEU A 1 172 ? -10.004 -3.336 19.374 1.00 90.81 172 LEU A O 1
ATOM 1367 N N . THR A 1 173 ? -8.703 -4.500 17.975 1.00 89.75 173 THR A N 1
ATOM 1368 C CA . THR A 1 173 ? -7.742 -4.943 18.987 1.00 89.75 173 THR A CA 1
ATOM 1369 C C . THR A 1 173 ? -6.312 -4.763 18.497 1.00 89.75 173 THR A C 1
ATOM 1371 O O . THR A 1 173 ? -6.040 -4.821 17.300 1.00 89.75 173 THR A O 1
ATOM 1374 N N . ASP A 1 174 ? -5.366 -4.630 19.430 1.00 87.81 174 ASP A N 1
ATOM 1375 C CA . ASP A 1 174 ? -3.929 -4.632 19.114 1.00 87.81 174 ASP A CA 1
ATOM 1376 C C . ASP A 1 174 ? -3.517 -5.884 18.315 1.00 87.81 174 ASP A C 1
ATOM 1378 O O . ASP A 1 174 ? -2.736 -5.801 17.368 1.00 87.81 174 ASP A O 1
ATOM 1382 N N . ARG A 1 175 ? -4.112 -7.045 18.634 1.00 87.62 175 ARG A N 1
ATOM 1383 C CA . ARG A 1 175 ? -3.869 -8.302 17.911 1.00 87.62 175 ARG A CA 1
ATOM 1384 C C . ARG A 1 175 ? -4.319 -8.222 16.455 1.00 87.62 175 ARG A C 1
ATOM 1386 O O . ARG A 1 175 ? -3.537 -8.598 15.585 1.00 87.62 175 ARG A O 1
ATOM 1393 N N . LEU A 1 176 ? -5.528 -7.718 16.197 1.00 89.62 176 LEU A N 1
ATOM 1394 C CA . LEU A 1 176 ? -6.040 -7.527 14.838 1.00 89.62 176 LEU A CA 1
ATOM 1395 C C . LEU A 1 176 ? -5.136 -6.576 14.049 1.00 89.62 176 LEU A C 1
ATOM 1397 O O . LEU A 1 176 ? -4.645 -6.927 12.980 1.00 89.62 176 LEU A O 1
ATOM 1401 N N . MET A 1 177 ? -4.831 -5.406 14.608 1.00 92.12 177 MET A N 1
ATOM 1402 C CA . MET A 1 177 ? -3.987 -4.422 13.930 1.00 92.12 177 MET A CA 1
ATOM 1403 C C . MET A 1 177 ? -2.568 -4.941 13.681 1.00 92.12 177 MET A C 1
ATOM 1405 O O . MET A 1 177 ? -1.943 -4.616 12.669 1.00 92.12 177 MET A O 1
ATOM 1409 N N . LYS A 1 178 ? -2.038 -5.778 14.580 1.00 89.50 178 LYS A N 1
ATOM 1410 C CA . LYS A 1 178 ? -0.771 -6.477 14.364 1.00 89.50 178 LYS A CA 1
ATOM 1411 C C . LYS A 1 178 ? -0.871 -7.487 13.221 1.00 89.50 178 LYS A C 1
ATOM 1413 O O . LYS A 1 178 ? 0.039 -7.498 12.393 1.00 89.50 178 LYS A O 1
ATOM 1418 N N . ALA A 1 179 ? -1.941 -8.281 13.158 1.00 88.94 179 ALA A N 1
ATOM 1419 C CA . ALA A 1 179 ? -2.179 -9.244 12.080 1.00 88.94 179 ALA A CA 1
ATOM 1420 C C . ALA A 1 179 ? -2.283 -8.553 10.708 1.00 88.94 179 ALA A C 1
ATOM 1422 O O . ALA A 1 179 ? -1.664 -8.999 9.747 1.00 88.94 179 ALA A O 1
ATOM 1423 N N . LEU A 1 180 ? -2.934 -7.388 10.654 1.00 91.00 180 LEU A N 1
ATOM 1424 C CA . LEU A 1 180 ? -3.034 -6.537 9.461 1.00 91.00 180 LEU A CA 1
ATOM 1425 C C . LEU A 1 180 ? -1.744 -5.727 9.171 1.00 91.00 180 LEU A C 1
ATOM 1427 O O . LEU A 1 180 ? -1.651 -4.959 8.211 1.00 91.00 180 LEU A O 1
ATOM 1431 N N . GLY A 1 181 ? -0.697 -5.850 9.992 1.00 90.50 181 GLY A N 1
ATOM 1432 C CA . GLY A 1 181 ? 0.583 -5.172 9.758 1.00 90.50 181 GLY A CA 1
ATOM 1433 C C . GLY A 1 181 ? 0.584 -3.661 10.042 1.00 90.50 181 GLY A C 1
ATOM 1434 O O . GLY A 1 181 ? 1.451 -2.941 9.538 1.00 90.50 181 GLY A O 1
ATOM 1435 N N . PHE A 1 182 ? -0.339 -3.166 10.867 1.00 93.44 182 PHE A N 1
ATOM 1436 C CA . PHE A 1 182 ? -0.446 -1.759 11.289 1.00 93.44 182 PHE A CA 1
ATOM 1437 C C . PHE A 1 182 ? 0.205 -1.473 12.652 1.00 93.44 182 PHE A C 1
ATOM 1439 O O . PHE A 1 182 ? 0.205 -0.335 13.119 1.00 93.44 182 PHE A O 1
ATOM 1446 N N . SER A 1 183 ? 0.861 -2.469 13.262 1.00 91.19 183 SER A N 1
ATOM 1447 C CA . SER A 1 183 ? 1.562 -2.301 14.549 1.00 91.19 183 SER A CA 1
ATOM 1448 C C . SER A 1 183 ? 2.617 -1.184 14.553 1.00 91.19 183 SER A C 1
ATOM 1450 O O . SER A 1 183 ? 2.940 -0.655 15.613 1.00 91.19 183 SER A O 1
ATOM 1452 N N . GLY A 1 184 ? 3.197 -0.844 13.396 1.00 92.25 184 GLY A N 1
ATOM 1453 C CA . GLY A 1 184 ? 4.153 0.260 13.272 1.00 92.25 184 GLY A CA 1
ATOM 1454 C C . GLY A 1 184 ? 3.495 1.629 13.451 1.00 92.25 184 GLY A C 1
ATOM 1455 O O . GLY A 1 184 ? 4.058 2.480 14.132 1.00 92.25 184 GLY A O 1
ATOM 1456 N N . ILE A 1 185 ? 2.290 1.807 12.899 1.00 95.12 185 ILE A N 1
ATOM 1457 C CA . ILE A 1 185 ? 1.504 3.037 13.056 1.00 95.12 185 ILE A CA 1
ATOM 1458 C C . ILE A 1 185 ? 0.967 3.127 14.489 1.00 95.12 185 ILE A C 1
ATOM 1460 O O . ILE A 1 185 ? 1.076 4.173 15.113 1.00 95.12 185 ILE A O 1
ATOM 1464 N N . MET A 1 186 ? 0.491 2.019 15.068 1.00 94.00 186 MET A N 1
ATOM 1465 C CA . MET A 1 186 ? -0.008 2.017 16.452 1.00 94.00 186 MET A CA 1
ATOM 1466 C C . MET A 1 186 ? 1.043 2.388 17.503 1.00 94.00 186 MET A C 1
ATOM 1468 O O . MET A 1 186 ? 0.731 3.082 18.469 1.00 94.00 186 MET A O 1
ATOM 1472 N N . ARG A 1 187 ? 2.275 1.884 17.358 1.00 93.62 187 ARG A N 1
ATOM 1473 C CA . ARG A 1 187 ? 3.325 2.022 18.382 1.00 93.62 187 ARG A CA 1
ATOM 1474 C C . ARG A 1 187 ? 4.139 3.301 18.263 1.00 93.62 187 ARG A C 1
ATOM 1476 O O . ARG A 1 187 ? 4.776 3.696 19.235 1.00 93.62 187 ARG A O 1
ATOM 1483 N N . ASN A 1 188 ? 4.197 3.901 17.078 1.00 94.75 188 ASN A N 1
ATOM 1484 C CA . ASN A 1 188 ? 5.024 5.078 16.872 1.00 94.75 188 ASN A CA 1
ATOM 1485 C C . ASN A 1 188 ? 4.312 6.320 17.450 1.00 94.75 188 ASN A C 1
ATOM 1487 O O . ASN A 1 188 ? 3.196 6.628 17.026 1.00 94.75 188 ASN A O 1
ATOM 1491 N N . PRO A 1 189 ? 4.940 7.040 18.400 1.00 95.00 189 PRO A N 1
ATOM 1492 C CA . PRO A 1 189 ? 4.303 8.148 19.110 1.00 95.00 189 PRO A CA 1
ATOM 1493 C C . PRO A 1 189 ? 3.921 9.321 18.202 1.00 95.00 189 PRO A C 1
ATOM 1495 O O . PRO A 1 189 ? 3.005 10.057 18.548 1.00 95.00 189 PRO A O 1
ATOM 1498 N N . VAL A 1 190 ? 4.553 9.467 17.028 1.00 96.44 190 VAL A N 1
ATOM 1499 C CA . VAL A 1 190 ? 4.220 10.518 16.046 1.00 96.44 190 VAL A CA 1
ATOM 1500 C C . VAL A 1 190 ? 2.749 10.459 15.622 1.00 96.44 190 VAL A C 1
ATOM 1502 O O . VAL A 1 190 ? 2.153 11.492 15.344 1.00 96.44 190 VAL A O 1
ATOM 1505 N N . PHE A 1 191 ? 2.145 9.267 15.600 1.00 96.19 191 PHE A N 1
ATOM 1506 C CA . PHE A 1 191 ? 0.745 9.097 15.206 1.00 96.19 191 PHE A CA 1
ATOM 1507 C C . PHE A 1 191 ? -0.252 9.288 16.362 1.00 96.19 191 PHE A C 1
ATOM 1509 O O . PHE A 1 191 ? -1.449 9.354 16.117 1.00 96.19 191 PHE A O 1
ATOM 1516 N N . GLY A 1 192 ? 0.207 9.354 17.619 1.00 94.19 192 GLY A N 1
ATOM 1517 C CA . GLY A 1 192 ? -0.643 9.644 18.785 1.00 94.19 192 GLY A CA 1
ATOM 1518 C C . GLY A 1 192 ? -1.472 8.477 19.351 1.00 94.19 192 GLY A C 1
ATOM 1519 O O . GLY A 1 192 ? -2.150 8.648 20.367 1.00 94.19 192 GLY A O 1
ATOM 1520 N N . PHE A 1 193 ? -1.401 7.275 18.764 1.00 95.00 193 PHE A N 1
ATOM 1521 C CA . PHE A 1 193 ? -2.227 6.134 19.194 1.00 95.00 193 PHE A CA 1
ATOM 1522 C C . PHE A 1 193 ? -1.714 5.398 20.440 1.00 95.00 193 PHE A C 1
ATOM 1524 O O . PHE A 1 193 ? -2.504 4.739 21.110 1.00 95.00 193 PHE A O 1
ATOM 1531 N N . GLU A 1 194 ? -0.414 5.479 20.752 1.00 92.12 194 GLU A N 1
ATOM 1532 C CA . GLU A 1 194 ? 0.210 4.869 21.947 1.00 92.12 194 GLU A CA 1
ATOM 1533 C C . GLU A 1 194 ? -0.203 3.403 22.200 1.00 92.12 194 GLU A C 1
ATOM 1535 O O . GLU A 1 194 ? -0.448 2.978 23.327 1.00 92.12 194 GLU A O 1
ATOM 1540 N N . ASN A 1 195 ? -0.296 2.612 21.128 1.00 91.38 195 ASN A N 1
ATOM 1541 C CA . ASN A 1 195 ? -0.723 1.212 21.167 1.00 91.38 195 ASN A CA 1
ATOM 1542 C C . ASN A 1 195 ? -2.113 0.969 21.798 1.00 91.38 195 ASN A C 1
ATOM 1544 O O . ASN A 1 195 ? -2.375 -0.112 22.328 1.00 91.38 195 ASN A O 1
ATOM 1548 N N . SER A 1 196 ? -3.002 1.964 21.740 1.00 93.12 196 SER A N 1
ATOM 1549 C CA . SER A 1 196 ? -4.342 1.919 22.323 1.00 93.12 196 SER A CA 1
ATOM 1550 C C . SER A 1 196 ? -5.424 1.828 21.238 1.00 93.12 196 SER A C 1
ATOM 1552 O O . SER A 1 196 ? -5.619 2.792 20.494 1.00 93.12 196 SER A O 1
ATOM 1554 N N . PRO A 1 197 ? -6.177 0.710 21.160 1.00 93.19 197 PRO A N 1
ATOM 1555 C CA . PRO A 1 197 ? -7.361 0.605 20.304 1.00 93.19 197 PRO A CA 1
ATOM 1556 C C . PRO A 1 197 ? -8.402 1.695 20.579 1.00 93.19 197 PRO A C 1
ATOM 1558 O O . PRO A 1 197 ? -8.980 2.233 19.642 1.00 93.19 197 PRO A O 1
ATOM 1561 N N . PHE A 1 198 ? -8.577 2.080 21.848 1.00 94.44 198 PHE A N 1
ATOM 1562 C CA . PHE A 1 198 ? -9.461 3.183 22.222 1.00 94.44 198 PHE A CA 1
ATOM 1563 C C . PHE A 1 198 ? -9.028 4.501 21.570 1.00 94.44 198 PHE A C 1
ATOM 1565 O O . PHE A 1 198 ? -9.862 5.201 21.017 1.00 94.44 198 PHE A O 1
ATOM 1572 N N . ARG A 1 199 ? -7.728 4.826 21.563 1.00 96.19 199 ARG A N 1
ATOM 1573 C CA . ARG A 1 199 ? -7.252 6.072 20.936 1.00 96.19 199 ARG A CA 1
ATOM 1574 C C . ARG A 1 199 ? -7.432 6.095 19.424 1.00 96.19 199 ARG A C 1
ATOM 1576 O O . ARG A 1 199 ? -7.578 7.168 18.857 1.00 96.19 199 ARG A O 1
ATOM 1583 N N . ILE A 1 200 ? -7.412 4.934 18.773 1.00 96.25 200 ILE A N 1
ATOM 1584 C CA . ILE A 1 200 ? -7.784 4.843 17.359 1.00 96.25 200 ILE A CA 1
ATOM 1585 C C . ILE A 1 200 ? -9.266 5.194 17.208 1.00 96.25 200 ILE A C 1
ATOM 1587 O O . ILE A 1 200 ? -9.604 6.058 16.410 1.00 96.25 200 ILE A O 1
ATOM 1591 N N . ALA A 1 201 ? -10.136 4.565 18.000 1.00 95.94 201 ALA A N 1
ATOM 1592 C CA . ALA A 1 201 ? -11.572 4.816 17.943 1.00 95.94 201 ALA A CA 1
ATOM 1593 C C . ALA A 1 201 ? -11.931 6.274 18.264 1.00 95.94 201 ALA A C 1
ATOM 1595 O O . ALA A 1 201 ? -12.735 6.861 17.552 1.00 95.94 201 ALA A O 1
ATOM 1596 N N . ASP A 1 202 ? -11.295 6.878 19.268 1.00 96.38 202 ASP A N 1
ATOM 1597 C CA . ASP A 1 202 ? -11.492 8.285 19.631 1.00 96.38 202 ASP A CA 1
ATOM 1598 C C . ASP A 1 202 ? -10.961 9.245 18.551 1.00 96.38 202 ASP A C 1
ATOM 1600 O O . ASP A 1 202 ? -11.551 10.289 18.305 1.00 96.38 202 ASP A O 1
ATOM 1604 N N . ALA A 1 203 ? -9.896 8.876 17.829 1.00 96.56 203 ALA A N 1
ATOM 1605 C CA . ALA A 1 203 ? -9.422 9.664 16.691 1.00 96.56 203 ALA A CA 1
ATOM 1606 C C . ALA A 1 203 ? -10.364 9.590 15.473 1.00 96.56 203 ALA A C 1
ATOM 1608 O O . ALA A 1 203 ? -10.470 10.561 14.723 1.00 96.56 203 ALA A O 1
ATOM 1609 N N . LEU A 1 204 ? -11.027 8.449 15.253 1.00 96.50 204 LEU A N 1
ATOM 1610 C CA . LEU A 1 204 ? -11.972 8.260 14.146 1.00 96.50 204 LEU A CA 1
ATOM 1611 C C . LEU A 1 204 ? -13.356 8.840 14.457 1.00 96.50 204 LEU A C 1
ATOM 1613 O O . LEU A 1 204 ? -13.960 9.483 13.597 1.00 96.50 204 LEU A O 1
ATOM 1617 N N . TYR A 1 205 ? -13.821 8.651 15.693 1.00 95.56 205 TYR A N 1
ATOM 1618 C CA . TYR A 1 205 ? -15.157 9.008 16.168 1.00 95.56 205 TYR A CA 1
ATOM 1619 C C . TYR A 1 205 ? -15.081 9.704 17.542 1.00 95.56 205 TYR A C 1
ATOM 1621 O O . TYR A 1 205 ? -15.471 9.118 18.562 1.00 95.56 205 TYR A O 1
ATOM 1629 N N . PRO A 1 206 ? -14.590 10.958 17.595 1.00 95.88 206 PRO A N 1
ATOM 1630 C CA . PRO A 1 206 ? -14.365 11.668 18.852 1.00 95.88 206 PRO A CA 1
ATOM 1631 C C . PRO A 1 206 ? -15.608 11.712 19.742 1.00 95.88 206 PRO A C 1
ATOM 1633 O O . PRO A 1 206 ? -16.696 12.074 19.291 1.00 95.88 206 PRO A O 1
ATOM 1636 N N . GLY A 1 207 ? -15.447 11.343 21.015 1.00 94.00 207 GLY A N 1
ATOM 1637 C CA . GLY A 1 207 ? -16.525 11.390 22.012 1.00 94.00 207 GLY A CA 1
ATOM 1638 C C . GLY A 1 207 ? -17.623 10.330 21.858 1.00 94.00 207 GLY A C 1
ATOM 1639 O O . GLY A 1 207 ? -18.608 10.381 22.592 1.00 94.00 207 GLY A O 1
ATOM 1640 N N . THR A 1 208 ? -17.471 9.373 20.936 1.00 95.56 208 THR A N 1
ATOM 1641 C CA . THR A 1 208 ? -18.440 8.275 20.746 1.00 95.56 208 THR A CA 1
ATOM 1642 C C . THR A 1 208 ? -18.207 7.125 21.724 1.00 95.56 208 THR A C 1
ATOM 1644 O O . THR A 1 208 ? -19.159 6.488 22.166 1.00 95.56 208 THR A O 1
ATOM 1647 N N . PHE A 1 209 ? -16.947 6.869 22.079 1.00 93.94 209 PHE A N 1
ATOM 1648 C CA . PHE A 1 209 ? -16.549 5.743 22.918 1.00 93.94 209 PHE A CA 1
ATOM 1649 C C . PHE A 1 209 ? -15.866 6.201 24.202 1.00 93.94 209 PHE A C 1
ATOM 1651 O O . PHE A 1 209 ? -15.327 7.302 24.303 1.00 93.94 209 PHE A O 1
ATOM 1658 N N . THR A 1 210 ? -15.823 5.296 25.167 1.00 93.25 210 THR A N 1
ATOM 1659 C CA . THR A 1 210 ? -15.067 5.395 26.409 1.00 93.25 210 THR A CA 1
ATOM 1660 C C . THR A 1 210 ? -13.960 4.334 26.443 1.00 93.25 210 THR A C 1
ATOM 1662 O O . THR A 1 210 ? -14.026 3.330 25.727 1.00 93.25 210 THR A O 1
ATOM 1665 N N . PRO A 1 211 ? -12.927 4.494 27.290 1.00 91.69 211 PRO A N 1
ATOM 1666 C CA . PRO A 1 211 ? -11.919 3.451 27.479 1.00 91.69 211 PRO A CA 1
ATOM 1667 C C . PRO A 1 211 ? -12.503 2.093 27.907 1.00 91.69 211 PRO A C 1
ATOM 1669 O O . PRO A 1 211 ? -11.948 1.051 27.550 1.00 91.69 211 PRO A O 1
ATOM 1672 N N . ASP A 1 212 ? -13.626 2.095 28.633 1.00 89.38 212 ASP A N 1
ATOM 1673 C CA . ASP A 1 212 ? -14.272 0.884 29.146 1.00 89.38 212 ASP A CA 1
ATOM 1674 C C . ASP A 1 212 ? -14.885 0.028 28.032 1.00 89.38 212 ASP A C 1
ATOM 1676 O O . ASP A 1 212 ? -14.825 -1.203 28.119 1.00 89.38 212 ASP A O 1
ATOM 1680 N N . ASP A 1 213 ? -15.340 0.650 26.936 1.00 89.62 213 ASP A N 1
ATOM 1681 C CA . ASP A 1 213 ? -15.815 -0.048 25.731 1.00 89.62 213 ASP A CA 1
ATOM 1682 C C . ASP A 1 213 ? -14.717 -0.922 25.108 1.00 89.62 213 ASP A C 1
ATOM 1684 O O . ASP A 1 213 ? -14.991 -1.907 24.421 1.00 89.62 213 ASP A O 1
ATOM 1688 N N . PHE A 1 214 ? -13.447 -0.602 25.379 1.00 87.88 214 PHE A N 1
ATOM 1689 C CA . PHE A 1 214 ? -12.279 -1.343 24.905 1.00 87.88 214 PHE A CA 1
ATOM 1690 C C . PHE A 1 214 ? -11.621 -2.227 25.980 1.00 87.88 214 PHE A C 1
ATOM 1692 O O . PHE A 1 214 ? -10.546 -2.795 25.750 1.00 87.88 214 PHE A O 1
ATOM 1699 N N . SER A 1 215 ? -12.258 -2.382 27.144 1.00 78.62 215 SER A N 1
ATOM 1700 C CA . SER A 1 215 ? -11.753 -3.194 28.254 1.00 78.62 215 SER A CA 1
ATOM 1701 C C . SER A 1 215 ? -11.971 -4.708 28.045 1.00 78.62 215 SER A C 1
ATOM 1703 O O . SER A 1 215 ? -12.723 -5.164 27.187 1.00 78.62 215 SER A O 1
ATOM 1705 N N . ARG A 1 216 ? -11.234 -5.532 28.806 1.00 61.22 216 ARG A N 1
ATOM 1706 C CA . ARG A 1 216 ? -10.996 -6.972 28.549 1.00 61.22 216 ARG A CA 1
ATOM 1707 C C . ARG A 1 216 ? -12.224 -7.896 28.643 1.00 61.22 216 ARG A C 1
ATOM 1709 O O . ARG A 1 216 ? -12.085 -9.075 28.318 1.00 61.22 216 ARG A O 1
ATOM 1716 N N . PHE A 1 217 ? -13.388 -7.416 29.077 1.00 51.22 217 PHE A N 1
ATOM 1717 C CA . PHE A 1 217 ? -14.620 -8.207 29.058 1.00 51.22 217 PHE A CA 1
ATOM 1718 C C . PHE A 1 217 ? -15.320 -8.018 27.716 1.00 51.22 217 PHE A C 1
ATOM 1720 O O . PHE A 1 217 ? -16.013 -7.031 27.498 1.00 51.22 217 PHE A O 1
ATOM 1727 N N . ARG A 1 218 ? -15.134 -8.979 26.809 1.00 59.66 218 ARG A N 1
ATOM 1728 C CA . ARG A 1 218 ? -15.855 -8.998 25.537 1.00 59.66 218 ARG A CA 1
ATOM 1729 C C . ARG A 1 218 ? -16.653 -10.297 25.425 1.00 59.66 218 ARG A C 1
ATOM 1731 O O . ARG A 1 218 ? -16.044 -11.367 25.526 1.00 59.66 218 ARG A O 1
ATOM 1738 N N . PRO A 1 219 ? -17.989 -10.245 25.244 1.00 48.88 219 PRO A N 1
ATOM 1739 C CA . PRO A 1 219 ? -18.729 -11.422 24.813 1.00 48.88 219 PRO A CA 1
ATOM 1740 C C . PRO A 1 219 ? -18.076 -11.926 23.528 1.00 48.88 219 PRO A C 1
ATOM 1742 O O . PRO A 1 219 ? -17.638 -11.115 22.720 1.00 48.88 219 PRO A O 1
ATOM 1745 N N . CYS A 1 220 ? -17.929 -13.245 23.405 1.00 46.12 220 CYS A N 1
ATOM 1746 C CA . CYS A 1 220 ? -17.152 -13.924 22.369 1.00 46.12 220 CYS A CA 1
ATOM 1747 C C . CYS A 1 220 ? -17.568 -13.454 20.961 1.00 46.12 220 CYS A C 1
ATOM 1749 O O . CYS A 1 220 ? -18.461 -14.027 20.341 1.00 46.12 220 CYS A O 1
ATOM 1751 N N . SER A 1 221 ? -16.957 -12.378 20.471 1.00 51.72 221 SER A N 1
ATOM 1752 C CA . SER A 1 221 ? -17.161 -11.868 19.128 1.00 51.72 221 SER A CA 1
ATOM 1753 C C . SER A 1 221 ? -16.285 -12.704 18.211 1.00 51.72 221 SER A C 1
ATOM 1755 O O . SER A 1 221 ? -15.081 -12.855 18.435 1.00 51.72 221 SER A O 1
ATOM 1757 N N . ARG A 1 222 ? -16.901 -13.307 17.189 1.00 50.78 222 ARG A N 1
ATOM 1758 C CA . ARG A 1 222 ? -16.151 -13.895 16.081 1.00 50.78 222 ARG A CA 1
ATOM 1759 C C . ARG A 1 222 ? -15.287 -12.778 15.511 1.00 50.78 222 ARG A C 1
ATOM 1761 O O . ARG A 1 222 ? -15.820 -11.827 14.950 1.00 50.78 222 ARG A O 1
ATOM 1768 N N . ILE A 1 223 ? -13.973 -12.881 15.688 1.00 54.88 223 ILE A N 1
ATOM 1769 C CA . ILE A 1 223 ? -13.047 -12.087 14.890 1.00 54.88 223 ILE A CA 1
ATOM 1770 C C . ILE A 1 223 ? -13.363 -12.482 13.442 1.00 54.88 223 ILE A C 1
ATOM 1772 O O . ILE A 1 223 ? -13.412 -13.690 13.179 1.00 54.88 223 ILE A O 1
ATOM 1776 N N . PRO A 1 224 ? -13.668 -11.528 12.545 1.00 50.38 224 PRO A N 1
ATOM 1777 C CA . PRO A 1 224 ? -13.899 -11.858 11.150 1.00 50.38 224 PRO A CA 1
ATOM 1778 C C . PRO A 1 224 ? -12.718 -12.695 10.656 1.00 50.38 224 PRO A C 1
ATOM 1780 O O . PRO A 1 224 ? -11.576 -12.440 11.047 1.00 50.38 224 PRO A O 1
ATOM 1783 N N . ASP A 1 225 ? -12.995 -13.733 9.867 1.00 51.31 225 ASP A N 1
ATOM 1784 C CA . ASP A 1 225 ? -11.958 -14.568 9.258 1.00 51.31 225 ASP A CA 1
ATOM 1785 C C . ASP A 1 225 ? -11.270 -13.760 8.148 1.00 51.31 225 ASP A C 1
ATOM 1787 O O . ASP A 1 225 ? -11.451 -13.982 6.954 1.00 51.31 225 ASP A O 1
ATOM 1791 N N . CYS A 1 226 ? -10.545 -12.716 8.551 1.00 48.34 226 CYS A N 1
ATOM 1792 C CA . CYS A 1 226 ? -9.631 -11.998 7.694 1.00 48.34 226 CYS A CA 1
ATOM 1793 C C . CYS A 1 226 ? -8.454 -12.959 7.546 1.00 48.34 226 CYS A C 1
ATOM 1795 O O . CYS A 1 226 ? -7.739 -13.166 8.530 1.00 48.34 226 CYS A O 1
ATOM 1797 N N . GLY A 1 227 ? -8.242 -13.542 6.361 1.00 43.53 227 GLY A N 1
ATOM 1798 C CA . GLY A 1 227 ? -7.220 -14.568 6.052 1.00 43.53 227 GLY A CA 1
ATOM 1799 C C . GLY A 1 227 ? -5.754 -14.243 6.418 1.00 43.53 227 GLY A C 1
ATOM 1800 O O . GLY A 1 227 ? -4.838 -14.971 6.053 1.00 43.53 227 GLY A O 1
ATOM 1801 N N . TYR A 1 228 ? -5.523 -13.163 7.163 1.00 43.16 228 TYR A N 1
ATOM 1802 C CA . TYR A 1 228 ? -4.316 -12.780 7.885 1.00 43.16 228 TYR A CA 1
ATOM 1803 C C . TYR A 1 228 ? -4.180 -13.399 9.291 1.00 43.16 228 TYR A C 1
ATOM 1805 O O . TYR A 1 228 ? -3.111 -13.278 9.890 1.00 43.16 228 TYR A O 1
ATOM 1813 N N . LEU A 1 229 ? -5.220 -14.042 9.843 1.00 41.12 229 LEU A N 1
ATOM 1814 C CA . LEU A 1 229 ? -5.166 -14.704 11.162 1.00 41.12 229 LEU A CA 1
ATOM 1815 C C . LEU A 1 229 ? -4.770 -16.186 11.102 1.00 41.12 229 LEU A C 1
ATOM 1817 O O . LEU A 1 229 ? -4.513 -16.794 12.141 1.00 41.12 229 LEU A O 1
ATOM 1821 N N . SER A 1 230 ? -4.672 -16.764 9.907 1.00 35.56 230 SER A N 1
ATOM 1822 C CA . SER A 1 230 ? -4.216 -18.136 9.691 1.00 35.56 230 SER A CA 1
ATOM 1823 C C . SER A 1 230 ? -2.707 -18.192 9.432 1.00 35.56 230 SER A C 1
ATOM 1825 O O . SER A 1 230 ? -2.271 -18.353 8.293 1.00 35.56 230 SER A O 1
ATOM 1827 N N . SER A 1 231 ? -1.907 -18.053 10.493 1.00 32.16 231 SER A N 1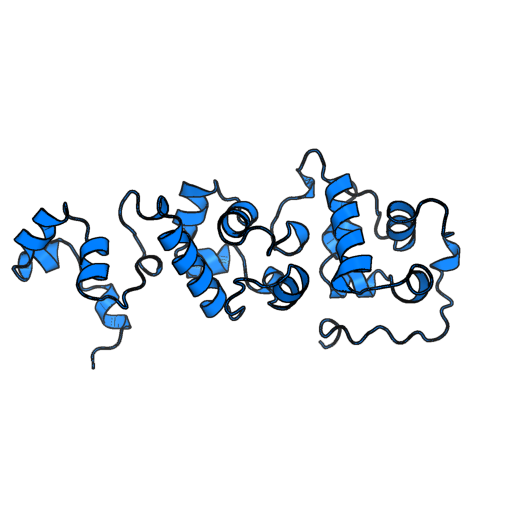
ATOM 1828 C CA . SER A 1 231 ? -0.559 -18.650 10.591 1.00 32.16 231 SER A CA 1
ATOM 1829 C C . SER A 1 231 ? -0.066 -18.695 12.030 1.00 32.16 231 SER A C 1
ATOM 1831 O O . SER A 1 231 ? -0.201 -17.666 12.729 1.00 32.16 231 SER A O 1
#

Foldseek 3Di:
DDDPVVVLPQQDLVNCVVVVNVVVCVVVVVQSLVVVCVVPVPDLQLQHLDHDPCQLVDLVNLLVLVQVLLVVLQLHGQAPPALLNSLVSVQQPRDDPVSCVVSNNPCVCCVVPVVQPQCSCCVNRPRNHQLQSHHPRPLLPDPCSLVSLLVVLCCVQCPNVVHDLVCQLQAQALVNCVLSVNVVSCCDCSNPNNSPSVSSSCSNPPPPDDSVSNDDDHDDDPRPPPVSVPD

Secondary structure (DSSP, 8-state):
---TTTGGGT--HHHHHHTT-HHHHHHTTT-HHHHHHHH-TT--GGGSS---TTGGG-HHHHHHHHHHHHHHTT----TT--HHHHHTTTHHHH--HHHHHHTTTHHHHHHHHTT-HHHHHHHHSTTT--GGGSTT--GGGSTTHHHHHHHHHHIIIIIIS---TTTHHHH--HHHHHHTT-HHHHH-GGGS-TT-HHHHHHHHSTTT--GGGGSS----------TTS--